Protein AF-0000000082546968 (afdb_homodimer)

Radius of gyration: 23.58 Å; Cα contacts (8 Å, |Δi|>4): 294; chains: 2; bounding box: 47×66×58 Å

Solvent-accessible surface area (backbone atoms only — not comparable to full-atom values): 15611 Å² total; per-residue (Å²): 134,81,58,67,65,55,62,50,40,54,53,48,49,38,30,41,33,43,39,27,32,73,73,65,40,48,70,62,23,46,53,54,59,70,42,29,59,84,74,76,35,76,81,48,65,66,44,50,38,42,53,36,44,35,27,29,75,70,65,39,50,68,60,30,51,50,53,52,52,48,35,58,70,69,77,42,65,76,50,55,68,39,51,46,43,57,32,41,34,26,49,74,69,67,36,50,71,63,22,51,54,53,49,52,52,38,46,74,73,69,42,71,74,48,72,67,48,48,50,53,50,50,53,45,62,74,65,64,79,58,56,69,72,56,46,55,55,53,54,70,74,99,133,79,58,66,63,56,63,49,40,53,53,48,48,38,30,42,33,42,40,27,31,73,72,67,41,47,70,61,24,48,52,54,61,71,41,29,57,84,72,77,36,75,83,46,63,65,43,50,37,42,53,35,46,35,28,30,76,71,66,40,49,69,60,29,51,50,52,51,52,48,35,60,69,69,78,41,66,73,51,55,68,40,51,46,44,56,33,42,34,26,48,76,69,68,36,51,69,64,22,51,53,53,50,52,52,40,46,74,74,69,43,70,74,49,74,67,48,47,51,53,50,50,52,45,62,74,64,63,79,60,56,68,71,55,45,54,56,52,52,70,75,99

pLDDT: mean 91.19, std 12.51, range [23.11, 98.28]

InterPro domains:
  IPR002885 Pentatricopeptide repeat [PF12854] (75-106)
  IPR002885 Pentatricopeptide repeat [PF13041] (9-57)
  IPR002885 Pentatricopeptide repeat [PS51375] (9-43)
  IPR002885 Pentatricopeptide repeat [PS51375] (44-78)
  IPR002885 Pentatricopeptide repeat [PS51375] (79-113)
  IPR002885 Pentatricopeptide repeat [TIGR00756] (11-45)
  IPR002885 Pentatricopeptide repeat [TIGR00756] (47-79)
  IPR002885 Pentatricopeptide repeat [TIGR00756] (82-114)
  IPR011990 Tetratricopeptide-like helical domain superfamily [G3DSA:1.25.40.10] (1-70)
  IPR011990 Tetratricopeptide-like helical domain superfamily [G3DSA:1.25.40.10] (71-142)
  IPR050872 Pentatricopeptide Repeat-containing Protein P Subfamily [PTHR46128] (1-132)

Nearest PDB structures (foldseek):
  4ozs-assembly1_A  TM=8.886E-01  e=1.740E-07  synthetic construct
  4pjs-assembly1_A  TM=8.575E-01  e=6.173E-07  unidentified
  5orm-assembly1_A  TM=8.731E-01  e=1.024E-06  synthetic construct
  4wn4-assembly2_B  TM=8.185E-01  e=7.952E-07  synthetic construct
  4pjq-assembly2_B  TM=7.420E-01  e=9.257E-07  unidentified

Foldseek 3Di:
DPPPVQVVVLVVLLVVLLVCLVVPNLVVSVVSQVCQVVVVHDDAQSSLQSNLLSCLVVPVLVVSVVSQVVCVVVPHNHDQSSLQRSLLSCLVNPVPVVSLVSVVVCVVVPHAHDPSSLVSLVVVLVVPPDDPVSNVVSVVRD/DPPPVQVVVLVVLLVVLLVCLVVPNLVVSVVSQVCQVVVVHDDAQSSLQSNLLSCLVVPVLVVSVVSQVVCVVVPHNHDQSSLQRSLLSCLVNPVPVVSLVSVVVCVVVPHAHDPSSLVSLVVVLVVPPDDPVSNVVSVVRD

Secondary structure (DSSP, 8-state):
---HHHHHHHHHHHHHHHHHHHTT-HHHHHHHHHHTGGGT----HHHHHHHHHHHHHTT-HHHHHHHHHHHHHTT----HHHHHHHHHHHHHTT-HHHHHHHHHHHHHTT----HHHHHHHHHHHHHT-S-HHHHHHHHHH-/---HHHHHHHHHHHHHHHHHHHTT-HHHHHHHHHHTGGGT----HHHHHHHHHHHHHTT-HHHHHHHHHHHHHTT----HHHHHHHHHHHHHTT-HHHHHHHHHHHHHTT----HHHHHHHHHHHHHT-S-HHHHHHHHHH-

Structure (mmCIF, N/CA/C/O backbone):
data_AF-0000000082546968-model_v1
#
loop_
_entity.id
_entity.type
_entity.pdbx_description
1 polymer 'Pentatricopeptide repeat-containing protein'
#
loop_
_atom_site.group_PDB
_atom_site.id
_atom_site.type_symbol
_atom_site.label_atom_id
_atom_site.label_alt_id
_atom_site.label_comp_id
_atom_site.label_asym_id
_atom_site.label_entity_id
_atom_site.label_seq_id
_atom_site.pdbx_PDB_ins_code
_atom_site.Cartn_x
_atom_site.Cartn_y
_atom_site.Cartn_z
_atom_site.occupancy
_atom_site.B_iso_or_equiv
_atom_site.auth_seq_id
_atom_site.auth_comp_id
_atom_site.auth_asym_id
_atom_site.auth_atom_id
_atom_site.pdbx_PDB_model_num
ATOM 1 N N . MET A 1 1 ? 29.762 4.935 -12.334 1 23.94 1 MET A N 1
ATOM 2 C CA . MET A 1 1 ? 28.528 5.615 -11.95 1 23.94 1 MET A CA 1
ATOM 3 C C . MET A 1 1 ? 27.322 4.701 -12.14 1 23.94 1 MET A C 1
ATOM 5 O O . MET A 1 1 ? 26.955 4.377 -13.271 1 23.94 1 MET A O 1
ATOM 9 N N . GLU A 1 2 ? 26.987 3.59 -11.703 1 31.71 2 GLU A N 1
ATOM 10 C CA . GLU A 1 2 ? 26.024 2.493 -11.691 1 31.71 2 GLU A CA 1
ATOM 11 C C . GLU A 1 2 ? 24.597 3.013 -11.55 1 31.71 2 GLU A C 1
ATOM 13 O O . GLU A 1 2 ? 24.29 3.752 -10.612 1 31.71 2 GLU A O 1
ATOM 18 N N . ASP A 1 3 ? 23.814 3.335 -12.668 1 35.38 3 ASP A N 1
ATOM 19 C CA . ASP A 1 3 ? 22.845 4.381 -12.983 1 35.38 3 ASP A CA 1
ATOM 20 C C . ASP A 1 3 ? 21.688 4.376 -11.987 1 35.38 3 ASP A C 1
ATOM 22 O O . ASP A 1 3 ? 20.906 3.424 -11.941 1 35.38 3 ASP A O 1
ATOM 26 N N . LYS A 1 4 ? 21.878 4.843 -10.79 1 44.45 4 LYS A N 1
ATOM 27 C CA . LYS A 1 4 ? 20.936 5.237 -9.747 1 44.45 4 LYS A CA 1
ATOM 28 C C . LYS A 1 4 ? 19.54 5.457 -10.322 1 44.45 4 LYS A C 1
ATOM 30 O O . LYS A 1 4 ? 18.546 5.387 -9.595 1 44.45 4 LYS A O 1
ATOM 35 N N . SER A 1 5 ? 19.647 5.766 -11.682 1 51.58 5 SER A N 1
ATOM 36 C CA . SER A 1 5 ? 18.457 6.026 -12.484 1 51.58 5 SER A CA 1
ATOM 37 C C . SER A 1 5 ? 17.673 4.743 -12.743 1 51.58 5 SER A C 1
ATOM 39 O O . SER A 1 5 ? 16.441 4.745 -12.711 1 51.58 5 SER A O 1
ATOM 41 N N . LEU A 1 6 ? 18.574 3.551 -12.976 1 48.39 6 LEU A N 1
ATOM 42 C CA . LEU A 1 6 ? 17.882 2.309 -13.301 1 48.39 6 LEU A CA 1
ATOM 43 C C . LEU A 1 6 ? 17.192 1.732 -12.069 1 48.39 6 LEU A C 1
ATOM 45 O O . LEU A 1 6 ? 16.073 1.222 -12.161 1 48.39 6 LEU A O 1
ATOM 49 N N . GLY A 1 7 ? 18.043 1.683 -10.951 1 53.83 7 GLY A N 1
ATOM 50 C CA . GLY A 1 7 ? 17.489 1.184 -9.703 1 53.83 7 GLY A CA 1
ATOM 51 C C . GLY A 1 7 ? 16.257 1.944 -9.25 1 53.83 7 GLY A C 1
ATOM 52 O O . GLY A 1 7 ? 15.265 1.34 -8.838 1 53.83 7 GLY A O 1
ATOM 53 N N . ASN A 1 8 ? 16.385 3.168 -9.496 1 66.15 8 ASN A N 1
ATOM 54 C CA . ASN A 1 8 ? 15.252 4.014 -9.136 1 66.15 8 ASN A CA 1
ATOM 55 C C . ASN A 1 8 ? 14.062 3.782 -10.063 1 66.15 8 ASN A C 1
ATOM 57 O O . ASN A 1 8 ? 12.912 3.806 -9.621 1 66.15 8 ASN A O 1
ATOM 61 N N . ASN A 1 9 ? 14.495 3.055 -11.238 1 85.23 9 ASN A N 1
ATOM 62 C CA . ASN A 1 9 ? 13.427 2.845 -12.21 1 85.23 9 ASN A CA 1
ATOM 63 C C . ASN A 1 9 ? 12.618 1.592 -11.892 1 85.23 9 ASN A C 1
ATOM 65 O O . ASN A 1 9 ? 11.387 1.612 -11.946 1 85.23 9 ASN A O 1
ATOM 69 N N . ILE A 1 10 ? 13.439 0.574 -11.333 1 89.56 10 ILE A N 1
ATOM 70 C CA . ILE A 1 10 ? 12.708 -0.656 -11.054 1 89.56 10 ILE A CA 1
ATOM 71 C C . ILE A 1 10 ? 11.805 -0.455 -9.838 1 89.56 10 ILE A C 1
ATOM 73 O O . ILE A 1 10 ? 10.7 -1 -9.781 1 89.56 10 ILE A O 1
ATOM 77 N N . VAL A 1 11 ? 12.305 0.333 -8.953 1 91.4 11 VAL A N 1
ATOM 78 C CA . VAL A 1 11 ? 11.518 0.648 -7.765 1 91.4 11 VAL A CA 1
ATOM 79 C C . VAL A 1 11 ? 10.275 1.441 -8.164 1 91.4 11 VAL A C 1
ATOM 81 O O . VAL A 1 11 ? 9.171 1.154 -7.696 1 91.4 11 VAL A O 1
ATOM 84 N N . ILE A 1 12 ? 10.444 2.303 -9.041 1 92.92 12 ILE A N 1
ATOM 85 C CA . ILE A 1 12 ? 9.338 3.128 -9.516 1 92.92 12 ILE A CA 1
ATOM 86 C C . ILE A 1 12 ? 8.313 2.253 -10.234 1 92.92 12 ILE A C 1
ATOM 88 O O . ILE A 1 12 ? 7.111 2.354 -9.975 1 92.92 12 ILE A O 1
ATOM 92 N N . TYR A 1 13 ? 8.8 1.362 -11.061 1 93.78 13 TYR A N 1
ATOM 93 C CA . TYR A 1 13 ? 7.888 0.485 -11.788 1 93.78 13 TYR A CA 1
ATOM 94 C C . TYR A 1 13 ? 7.179 -0.472 -10.838 1 93.78 13 TYR A C 1
ATOM 96 O O . TYR A 1 13 ? 5.991 -0.758 -11.007 1 93.78 13 TYR A O 1
ATOM 104 N N . SER A 1 14 ? 7.894 -0.928 -9.882 1 95.14 14 SER A N 1
ATOM 105 C CA . SER A 1 14 ? 7.27 -1.815 -8.905 1 95.14 14 SER A CA 1
ATOM 106 C C . SER A 1 14 ? 6.155 -1.104 -8.146 1 95.14 14 SER A C 1
ATOM 108 O O . SER A 1 14 ? 5.096 -1.685 -7.901 1 95.14 14 SER A O 1
ATOM 110 N N . ILE A 1 15 ? 6.417 0.095 -7.825 1 95.41 15 ILE A N 1
ATOM 111 C CA . ILE A 1 15 ? 5.418 0.891 -7.119 1 95.41 15 ILE A CA 1
ATOM 112 C C . ILE A 1 15 ? 4.194 1.09 -8.009 1 95.41 15 ILE A C 1
ATOM 114 O O . ILE A 1 15 ? 3.058 0.915 -7.562 1 95.41 15 ILE A O 1
ATOM 118 N N . LEU A 1 16 ? 4.418 1.432 -9.233 1 94.92 16 LEU A N 1
ATOM 119 C CA . LEU A 1 16 ? 3.317 1.674 -10.16 1 94.92 16 LEU A CA 1
ATOM 120 C C . LEU A 1 16 ? 2.49 0.408 -10.363 1 94.92 16 LEU A C 1
ATOM 122 O O . LEU A 1 16 ? 1.259 0.449 -10.301 1 94.92 16 LEU A O 1
ATOM 126 N N . ILE A 1 17 ? 3.148 -0.691 -10.539 1 96.53 17 ILE A N 1
ATOM 127 C CA . ILE A 1 17 ? 2.454 -1.955 -10.757 1 96.53 17 ILE A CA 1
ATOM 128 C C . ILE A 1 17 ? 1.626 -2.308 -9.523 1 96.53 17 ILE A C 1
ATOM 130 O O . ILE A 1 17 ? 0.456 -2.679 -9.639 1 96.53 17 ILE A O 1
ATOM 134 N N . ASP A 1 18 ? 2.281 -2.186 -8.412 1 96.9 18 ASP A N 1
ATOM 135 C CA . ASP A 1 18 ? 1.59 -2.481 -7.161 1 96.9 18 ASP A CA 1
ATOM 136 C C . ASP A 1 18 ? 0.342 -1.616 -7.004 1 96.9 18 ASP A C 1
ATOM 138 O O . ASP A 1 18 ? -0.741 -2.126 -6.711 1 96.9 18 ASP A O 1
ATOM 142 N N . GLY A 1 19 ? 0.546 -0.378 -7.207 1 95.41 19 GLY A N 1
ATOM 143 C CA . GLY A 1 19 ? -0.571 0.544 -7.074 1 95.41 19 GLY A CA 1
ATOM 144 C C . GLY A 1 19 ? -1.686 0.278 -8.068 1 95.41 19 GLY A C 1
ATOM 145 O O . GLY A 1 19 ? -2.863 0.285 -7.704 1 95.41 19 GLY A O 1
ATOM 146 N N . LEU A 1 20 ? -1.383 0.1 -9.3 1 95.4 20 LEU A N 1
ATOM 147 C CA . LEU A 1 20 ? -2.356 -0.162 -10.355 1 95.4 20 LEU A CA 1
ATOM 148 C C . LEU A 1 20 ? -3.113 -1.459 -10.087 1 95.4 20 LEU A C 1
ATOM 150 O O . LEU A 1 20 ? -4.33 -1.523 -10.277 1 95.4 20 LEU A O 1
ATOM 154 N N . CYS A 1 21 ? -2.405 -2.456 -9.607 1 95.49 21 CYS A N 1
ATOM 155 C CA . CYS A 1 21 ? -3.071 -3.693 -9.215 1 95.49 21 CYS A CA 1
ATOM 156 C C . CYS A 1 21 ? -4.074 -3.441 -8.095 1 95.49 21 CYS A C 1
ATOM 158 O O . CYS A 1 21 ? -5.18 -3.984 -8.113 1 95.49 21 CYS A O 1
ATOM 160 N N . ASN A 1 22 ? -3.698 -2.628 -7.189 1 93.78 22 ASN A N 1
ATOM 161 C CA . ASN A 1 22 ? -4.53 -2.386 -6.015 1 93.78 22 ASN A CA 1
ATOM 162 C C . ASN A 1 22 ? -5.799 -1.619 -6.376 1 93.78 22 ASN A C 1
ATOM 164 O O . ASN A 1 22 ? -6.848 -1.824 -5.763 1 93.78 22 ASN A O 1
ATOM 168 N N . VAL A 1 23 ? -5.667 -0.789 -7.39 1 91.55 23 VAL A N 1
ATOM 169 C CA . VA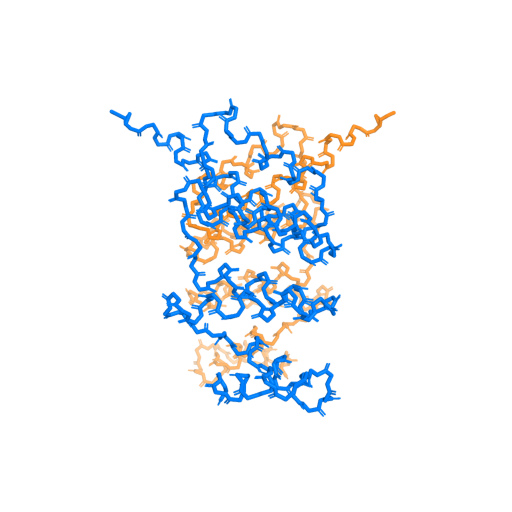L A 1 23 ? -6.845 -0.006 -7.745 1 91.55 23 VAL A CA 1
ATOM 170 C C . VAL A 1 23 ? -7.622 -0.714 -8.853 1 91.55 23 VAL A C 1
ATOM 172 O O . VAL A 1 23 ? -8.592 -0.169 -9.386 1 91.55 23 VAL A O 1
ATOM 175 N N . GLY A 1 24 ? -7.196 -1.897 -9.297 1 91.38 24 GLY A N 1
ATOM 176 C CA . GLY A 1 24 ? -7.945 -2.749 -10.207 1 91.38 24 GLY A CA 1
ATOM 177 C C . GLY A 1 24 ? -7.646 -2.469 -11.668 1 91.38 24 GLY A C 1
ATOM 178 O O . GLY A 1 24 ? -8.396 -2.887 -12.552 1 91.38 24 GLY A O 1
ATOM 179 N N . ASN A 1 25 ? -6.651 -1.587 -11.933 1 93.21 25 ASN A N 1
ATOM 180 C CA . ASN A 1 25 ? -6.229 -1.34 -13.308 1 93.21 25 ASN A CA 1
ATOM 181 C C . ASN A 1 25 ? -5.172 -2.345 -13.758 1 93.21 25 ASN A C 1
ATOM 183 O O . ASN A 1 25 ? -4.021 -1.976 -13.997 1 93.21 25 ASN A O 1
ATOM 187 N N . LEU A 1 26 ? -5.54 -3.564 -14.021 1 94.97 26 LEU A N 1
ATOM 188 C CA . LEU A 1 26 ? -4.641 -4.669 -14.332 1 94.97 26 LEU A CA 1
ATOM 189 C C . LEU A 1 26 ? -4.094 -4.542 -15.75 1 94.97 26 LEU A C 1
ATOM 191 O O . LEU A 1 26 ? -2.974 -4.975 -16.029 1 94.97 26 LEU A O 1
ATOM 195 N N . THR A 1 27 ? -4.931 -3.937 -16.572 1 94.64 27 THR A N 1
ATOM 196 C CA . THR A 1 27 ? -4.493 -3.793 -17.955 1 94.64 27 THR A CA 1
ATOM 197 C C . THR A 1 27 ? -3.189 -3.005 -18.031 1 94.64 27 THR A C 1
ATOM 199 O O . THR A 1 27 ? -2.204 -3.477 -18.604 1 94.64 27 THR A O 1
ATOM 202 N N . VAL A 1 28 ? -3.174 -1.884 -17.343 1 94.23 28 VAL A N 1
ATOM 203 C CA . VAL A 1 28 ? -1.986 -1.037 -17.379 1 94.23 28 VAL A CA 1
ATOM 204 C C . VAL A 1 28 ? -0.872 -1.675 -16.553 1 94.23 28 VAL A C 1
ATOM 206 O O . VAL A 1 28 ? 0.301 -1.617 -16.931 1 94.23 28 VAL A O 1
ATOM 209 N N . ALA A 1 29 ? -1.17 -2.309 -15.459 1 96.14 29 ALA A N 1
ATOM 210 C CA . ALA A 1 29 ? -0.179 -2.998 -14.636 1 96.14 29 ALA A CA 1
ATOM 211 C C . ALA A 1 29 ? 0.55 -4.072 -15.438 1 96.14 29 ALA A C 1
ATOM 213 O O . ALA A 1 29 ? 1.779 -4.16 -15.397 1 96.14 29 ALA A O 1
ATOM 214 N N . ARG A 1 30 ? -0.232 -4.769 -16.2 1 96.21 30 ARG A N 1
ATOM 215 C CA . ARG A 1 30 ? 0.325 -5.832 -17.031 1 96.21 30 ARG A CA 1
ATOM 216 C C . ARG A 1 30 ? 1.253 -5.263 -18.099 1 96.21 30 ARG A C 1
ATOM 218 O O . ARG A 1 30 ? 2.334 -5.804 -18.341 1 96.21 30 ARG A O 1
ATOM 225 N N . GLU A 1 31 ? 0.746 -4.278 -18.686 1 95.76 31 GLU A N 1
ATOM 226 C CA . GLU A 1 31 ? 1.547 -3.65 -19.733 1 95.76 31 GLU A CA 1
ATOM 227 C C . GLU A 1 31 ? 2.9 -3.196 -19.195 1 95.76 31 GLU A C 1
ATOM 229 O O . GLU A 1 31 ? 3.932 -3.412 -19.834 1 95.76 31 GLU A O 1
ATOM 234 N N . LEU A 1 32 ? 2.921 -2.618 -18.076 1 94.78 32 LEU A N 1
ATOM 235 C CA . LEU A 1 32 ? 4.162 -2.16 -17.461 1 94.78 32 LEU A CA 1
ATOM 236 C C . LEU A 1 32 ? 5.059 -3.341 -17.102 1 94.78 32 LEU A C 1
ATOM 238 O O . LEU A 1 32 ? 6.256 -3.329 -17.397 1 94.78 32 LEU A O 1
ATOM 242 N N . PHE A 1 33 ? 4.476 -4.353 -16.597 1 96.5 33 PHE A N 1
ATOM 243 C CA . PHE A 1 33 ? 5.226 -5.528 -16.171 1 96.5 33 PHE A CA 1
ATOM 244 C C . PHE A 1 33 ? 5.903 -6.199 -17.361 1 96.5 33 PHE A C 1
ATOM 246 O O . PHE A 1 33 ? 7.104 -6.473 -17.325 1 96.5 33 PHE A O 1
ATOM 253 N N . TYR A 1 34 ? 5.143 -6.377 -18.332 1 95.06 34 TYR A N 1
ATOM 254 C CA . TYR A 1 34 ? 5.661 -7.115 -19.478 1 95.06 34 TYR A CA 1
ATOM 255 C C . TYR A 1 34 ? 6.618 -6.254 -20.294 1 95.06 34 TYR A C 1
ATOM 257 O O . TYR A 1 34 ? 7.391 -6.771 -21.104 1 95.06 34 TYR A O 1
ATOM 265 N N . SER A 1 35 ? 6.617 -4.986 -20.137 1 93.79 35 SER A N 1
ATOM 266 C CA . SER A 1 35 ? 7.489 -4.092 -20.893 1 93.79 35 SER A CA 1
ATOM 267 C C . SER A 1 35 ? 8.842 -3.93 -20.209 1 93.79 35 SER A C 1
ATOM 269 O O . SER A 1 35 ? 9.773 -3.367 -20.789 1 93.79 35 SER A O 1
ATOM 271 N N . LEU A 1 36 ? 9.01 -4.442 -18.988 1 93.55 36 LEU A N 1
ATOM 272 C CA . LEU A 1 36 ? 10.2 -4.186 -18.185 1 93.55 36 LEU A CA 1
ATOM 273 C C . LEU A 1 36 ? 11.459 -4.636 -18.92 1 93.55 36 LEU A C 1
ATOM 275 O O . LEU A 1 36 ? 12.42 -3.874 -19.037 1 93.55 36 LEU A O 1
ATOM 279 N N . PRO A 1 37 ? 11.428 -5.814 -19.513 1 89.35 37 PRO A N 1
ATOM 280 C CA . PRO A 1 37 ? 12.646 -6.236 -20.208 1 89.35 37 PRO A CA 1
ATOM 281 C C . PRO A 1 37 ? 13.005 -5.323 -21.378 1 89.35 37 PRO A C 1
ATOM 283 O O . PRO A 1 37 ? 14.182 -5.02 -21.592 1 89.35 37 PRO A O 1
ATOM 286 N N . ALA A 1 38 ? 12.026 -4.838 -22.126 1 91.49 38 ALA A N 1
ATOM 287 C CA . ALA A 1 38 ? 12.248 -3.955 -23.268 1 91.49 38 ALA A CA 1
ATOM 288 C C . ALA A 1 38 ? 12.855 -2.627 -22.825 1 91.49 38 ALA A C 1
ATOM 290 O O . ALA A 1 38 ? 13.483 -1.927 -23.623 1 91.49 38 ALA A O 1
ATOM 291 N N . LYS A 1 39 ? 12.73 -2.286 -21.594 1 90.93 39 LYS A N 1
ATOM 292 C CA . LYS A 1 39 ? 13.268 -1.045 -21.044 1 90.93 39 LYS A CA 1
ATOM 293 C C . LYS A 1 39 ? 14.629 -1.277 -20.393 1 90.93 39 LYS A C 1
ATOM 295 O O . LYS A 1 39 ? 15.181 -0.376 -19.758 1 90.93 39 LYS A O 1
ATOM 300 N N . GLY A 1 40 ? 15.117 -2.539 -20.558 1 90.49 40 GLY A N 1
ATOM 301 C CA . GLY A 1 40 ? 16.408 -2.895 -19.992 1 90.49 40 GLY A CA 1
ATOM 302 C C . GLY A 1 40 ? 16.342 -3.221 -18.512 1 90.49 40 GLY A C 1
ATOM 303 O O . GLY A 1 40 ? 17.363 -3.211 -17.822 1 90.49 40 GLY A O 1
ATOM 304 N N . LEU A 1 41 ? 15.119 -3.413 -18.055 1 91.05 41 LEU A N 1
ATOM 305 C CA . LEU A 1 41 ? 14.891 -3.758 -16.656 1 91.05 41 LEU A CA 1
ATOM 306 C C . LEU A 1 41 ? 14.429 -5.205 -16.521 1 91.05 41 LEU A C 1
ATOM 308 O O . LEU A 1 41 ? 13.69 -5.707 -17.371 1 91.05 41 LEU A O 1
ATOM 312 N N . GLN A 1 42 ? 14.958 -5.841 -15.476 1 90.64 42 GLN A N 1
ATOM 313 C CA . GLN A 1 42 ? 14.476 -7.188 -15.189 1 90.64 42 GLN A CA 1
ATOM 314 C C . GLN A 1 42 ? 13.6 -7.205 -13.94 1 90.64 42 GLN A C 1
ATOM 316 O O . GLN A 1 42 ? 13.975 -6.651 -12.905 1 90.64 42 GLN A O 1
ATOM 321 N N . PRO A 1 43 ? 12.459 -7.884 -14.072 1 92.32 43 PRO A N 1
ATOM 322 C CA . PRO A 1 43 ? 11.662 -8.039 -12.853 1 92.32 43 PRO A CA 1
ATOM 323 C C . PRO A 1 43 ? 12.415 -8.769 -11.744 1 92.32 43 PRO A C 1
ATOM 325 O O . PRO A 1 43 ? 13.198 -9.682 -12.021 1 92.32 43 PRO A O 1
ATOM 328 N N . ASN A 1 44 ? 12.258 -8.31 -10.573 1 92.49 44 ASN A N 1
ATOM 329 C CA . ASN A 1 44 ? 12.82 -8.986 -9.409 1 92.49 44 ASN A CA 1
ATOM 330 C C . ASN A 1 44 ? 11.739 -9.691 -8.594 1 92.49 44 ASN A C 1
ATOM 332 O O . ASN A 1 44 ? 10.58 -9.748 -9.01 1 92.49 44 ASN A O 1
ATOM 336 N N . VAL A 1 45 ? 12.112 -10.29 -7.466 1 94.8 45 VAL A N 1
ATOM 337 C CA . VAL A 1 45 ? 11.199 -11.107 -6.672 1 94.8 45 VAL A CA 1
ATOM 338 C C . VAL A 1 45 ? 9.996 -10.27 -6.244 1 94.8 45 VAL A C 1
ATOM 340 O O . VAL A 1 45 ? 8.858 -10.744 -6.278 1 94.8 45 VAL A O 1
ATOM 343 N N . ARG A 1 46 ? 10.188 -9.033 -5.911 1 94.19 46 ARG A N 1
ATOM 344 C CA . ARG A 1 46 ? 9.124 -8.14 -5.464 1 94.19 46 ARG A CA 1
ATOM 345 C C . ARG A 1 46 ? 8.133 -7.863 -6.589 1 94.19 46 ARG A C 1
ATOM 347 O O . ARG A 1 46 ? 6.919 -7.948 -6.389 1 94.19 46 ARG A O 1
ATOM 354 N N . THR A 1 47 ? 8.669 -7.542 -7.779 1 94.97 47 THR A N 1
ATOM 355 C CA . THR A 1 47 ? 7.809 -7.194 -8.905 1 94.97 47 THR A CA 1
ATOM 356 C C . THR A 1 47 ? 6.983 -8.399 -9.347 1 94.97 47 THR A C 1
ATOM 358 O O . THR A 1 47 ? 5.794 -8.267 -9.646 1 94.97 47 THR A O 1
ATOM 361 N N . TYR A 1 48 ? 7.64 -9.569 -9.355 1 96.16 48 TYR A N 1
ATOM 362 C CA . TYR A 1 48 ? 6.912 -10.792 -9.675 1 96.16 48 TYR A CA 1
ATOM 363 C C . TYR A 1 48 ? 5.792 -11.039 -8.672 1 96.16 48 TYR A C 1
ATOM 365 O O . TYR A 1 48 ? 4.659 -11.338 -9.058 1 96.16 48 TYR A O 1
ATOM 373 N N . THR A 1 49 ? 6.106 -10.884 -7.432 1 97.24 49 THR A N 1
ATOM 374 C CA . THR A 1 49 ? 5.143 -11.181 -6.377 1 97.24 49 THR A CA 1
ATOM 375 C C . THR A 1 49 ? 3.96 -10.22 -6.438 1 97.24 49 THR A C 1
ATOM 377 O O . THR A 1 49 ? 2.812 -10.628 -6.252 1 97.24 49 THR A O 1
ATOM 380 N N . ILE A 1 50 ? 4.23 -8.967 -6.702 1 97.39 50 ILE A N 1
ATOM 381 C CA . ILE A 1 50 ? 3.171 -7.97 -6.813 1 97.39 50 ILE A CA 1
ATOM 382 C C . ILE A 1 50 ? 2.236 -8.335 -7.965 1 97.39 50 ILE A C 1
ATOM 384 O O . ILE A 1 50 ? 1.013 -8.278 -7.822 1 97.39 50 ILE A O 1
ATOM 388 N N . MET A 1 51 ? 2.784 -8.618 -9.119 1 97.35 51 MET A N 1
ATOM 389 C CA . MET A 1 51 ? 1.983 -8.973 -10.287 1 97.35 51 MET A CA 1
ATOM 390 C C . MET A 1 51 ? 1.141 -10.215 -10.012 1 97.35 51 MET A C 1
ATOM 392 O O . MET A 1 51 ? -0.043 -10.254 -10.35 1 97.35 51 MET A O 1
ATOM 396 N N . LEU A 1 52 ? 1.753 -11.213 -9.301 1 97.64 52 LEU A N 1
ATOM 397 C CA . LEU A 1 52 ? 1.047 -12.432 -8.92 1 97.64 52 LEU A CA 1
ATOM 398 C C . LEU A 1 52 ? -0.15 -12.111 -8.031 1 97.64 52 LEU A C 1
ATOM 400 O O . LEU A 1 52 ? -1.254 -12.607 -8.268 1 97.64 52 LEU A O 1
ATOM 404 N N . LYS A 1 53 ? 0.096 -11.327 -7.103 1 97.65 53 LYS A N 1
ATOM 405 C CA . LYS A 1 53 ? -0.955 -10.933 -6.17 1 97.65 53 LYS A CA 1
ATOM 406 C C . LYS A 1 53 ? -2.112 -10.255 -6.898 1 97.65 53 LYS A C 1
ATOM 408 O O . LYS A 1 53 ? -3.278 -10.564 -6.644 1 97.65 53 LYS A O 1
ATOM 413 N N . GLY A 1 54 ? -1.722 -9.374 -7.792 1 97.53 54 GLY A N 1
ATOM 414 C CA . GLY A 1 54 ? -2.743 -8.678 -8.559 1 97.53 54 GLY A CA 1
ATOM 415 C C . GLY A 1 54 ? -3.578 -9.605 -9.421 1 97.53 54 GLY A C 1
ATOM 416 O O . GLY A 1 54 ? -4.805 -9.49 -9.457 1 97.53 54 GLY A O 1
ATOM 417 N N . LEU A 1 55 ? -2.964 -10.485 -10.083 1 97.79 55 LEU A N 1
ATOM 418 C CA . LEU A 1 55 ? -3.653 -11.432 -10.954 1 97.79 55 LEU A CA 1
ATOM 419 C C . LEU A 1 55 ? -4.565 -12.349 -10.146 1 97.79 55 LEU A C 1
ATOM 421 O O . LEU A 1 55 ? -5.706 -12.6 -10.54 1 97.79 55 LEU A O 1
ATOM 425 N N . CYS A 1 56 ? -4.072 -12.79 -9.007 1 97.56 56 CYS A N 1
ATOM 426 C CA . CYS A 1 56 ? -4.864 -13.667 -8.153 1 97.56 56 CYS A CA 1
ATOM 427 C C . CYS A 1 56 ? -6.089 -12.939 -7.611 1 97.56 56 CYS A C 1
ATOM 429 O O . CYS A 1 56 ? -7.179 -13.511 -7.549 1 97.56 56 CYS A O 1
ATOM 431 N N . LYS A 1 57 ? -5.9 -11.773 -7.22 1 96.42 57 LYS A N 1
ATOM 432 C CA . LYS A 1 57 ? -6.998 -10.971 -6.686 1 96.42 57 LYS A CA 1
ATOM 433 C C . LYS A 1 57 ? -8.132 -10.849 -7.699 1 96.42 57 LYS A C 1
ATOM 435 O O . LYS A 1 57 ? -9.307 -10.843 -7.326 1 96.42 57 LYS A O 1
ATOM 440 N N . GLU A 1 58 ? -7.734 -10.822 -8.96 1 95.62 58 GLU A N 1
ATOM 441 C CA . GLU A 1 58 ? -8.723 -10.635 -10.018 1 95.62 58 GLU A CA 1
ATOM 442 C C . GLU A 1 58 ? -9.178 -11.974 -10.591 1 95.62 58 GLU A C 1
ATOM 444 O O . GLU A 1 58 ? -9.909 -12.014 -11.583 1 95.62 58 GLU A O 1
ATOM 449 N N . GLY A 1 59 ? -8.674 -13.04 -10.068 1 96.06 59 GLY A N 1
ATOM 450 C CA . GLY A 1 59 ? -9.102 -14.37 -10.471 1 96.06 59 GLY A CA 1
ATOM 451 C C . GLY A 1 59 ? -8.465 -14.834 -11.767 1 96.06 59 GLY A C 1
ATOM 452 O O . GLY A 1 59 ? -8.971 -15.748 -12.422 1 96.06 59 GLY A O 1
ATOM 453 N N . LEU A 1 60 ? -7.466 -14.151 -12.2 1 97 60 LEU A N 1
ATOM 454 C CA . LEU A 1 60 ? -6.749 -14.544 -13.409 1 97 60 LEU A CA 1
ATOM 455 C C . LEU A 1 60 ? -5.657 -15.558 -13.087 1 97 60 LEU A C 1
ATOM 457 O O . LEU A 1 60 ? -4.471 -15.285 -13.288 1 97 60 LEU A O 1
ATOM 461 N N . LEU A 1 61 ? -5.998 -16.734 -12.763 1 97.98 61 LEU A N 1
ATOM 462 C CA . LEU A 1 61 ? -5.141 -17.734 -12.136 1 97.98 61 LEU A CA 1
ATOM 463 C C . LEU A 1 61 ? -4.23 -18.392 -13.166 1 97.98 61 LEU A C 1
ATOM 465 O O . LEU A 1 61 ? -3.098 -18.767 -12.852 1 97.98 61 LEU A O 1
ATOM 469 N N . GLU A 1 62 ? -4.71 -18.576 -14.361 1 97.47 62 GLU A N 1
ATOM 470 C CA . GLU A 1 62 ? -3.859 -19.154 -15.397 1 97.47 62 GLU A CA 1
ATOM 471 C C . GLU A 1 62 ? -2.654 -18.262 -15.682 1 97.47 62 GLU A C 1
ATOM 473 O O . GLU A 1 62 ? -1.52 -18.742 -15.743 1 97.47 62 GLU A O 1
ATOM 478 N N . GLU A 1 63 ? -2.963 -17.036 -15.817 1 97.38 63 GLU A N 1
ATOM 479 C CA . GLU A 1 63 ? -1.868 -16.097 -16.038 1 97.38 63 GLU A CA 1
ATOM 480 C C . GLU A 1 63 ? -0.959 -16.011 -14.816 1 97.38 63 GLU A C 1
ATOM 482 O O . GLU A 1 63 ? 0.261 -15.897 -14.95 1 97.38 63 GLU A O 1
ATOM 487 N N . ALA A 1 64 ? -1.483 -16.054 -13.62 1 97.73 64 ALA A N 1
ATOM 488 C CA . ALA A 1 64 ? -0.691 -16.054 -12.392 1 97.73 64 ALA A CA 1
ATOM 489 C C . ALA A 1 64 ? 0.276 -17.234 -12.363 1 97.73 64 ALA A C 1
ATOM 491 O O . ALA A 1 64 ? 1.459 -17.067 -12.057 1 97.73 64 ALA A O 1
ATOM 492 N N . SER A 1 65 ? -0.232 -18.373 -12.756 1 97.24 65 SER A N 1
ATOM 493 C CA . SER A 1 65 ? 0.606 -19.567 -12.78 1 97.24 65 SER A CA 1
ATOM 494 C C . SER A 1 65 ? 1.724 -19.437 -13.81 1 97.24 65 SER A C 1
ATOM 496 O O . SER A 1 65 ? 2.854 -19.864 -13.564 1 97.24 65 SER A O 1
ATOM 498 N N . GLU A 1 66 ? 1.374 -18.861 -14.94 1 96.7 66 GLU A N 1
ATOM 499 C CA . GLU A 1 66 ? 2.376 -18.651 -15.981 1 96.7 66 GLU A CA 1
ATOM 500 C C . GLU A 1 66 ? 3.497 -17.739 -15.492 1 96.7 66 GLU A C 1
ATOM 502 O O . GLU A 1 66 ? 4.676 -18.014 -15.727 1 96.7 66 GLU A O 1
ATOM 507 N N . ILE A 1 67 ? 3.167 -16.717 -14.797 1 96.68 67 ILE A N 1
ATOM 508 C CA . ILE A 1 67 ? 4.139 -15.765 -14.27 1 96.68 67 ILE A CA 1
ATOM 509 C C . ILE A 1 67 ? 5.004 -16.443 -13.211 1 96.68 67 ILE A C 1
ATOM 511 O O . ILE A 1 67 ? 6.22 -16.245 -13.173 1 96.68 67 ILE A O 1
ATOM 515 N N . PHE A 1 68 ? 4.411 -17.224 -12.404 1 97.1 68 PHE A N 1
ATOM 516 C CA . PHE A 1 68 ? 5.145 -17.944 -11.37 1 97.1 68 PHE A CA 1
ATOM 517 C C . PHE A 1 68 ? 6.184 -18.871 -11.991 1 97.1 68 PHE A C 1
ATOM 519 O O . PHE A 1 68 ? 7.334 -18.907 -11.549 1 97.1 68 PHE A O 1
ATOM 526 N N . GLU A 1 69 ? 5.73 -19.534 -12.971 1 93.98 69 GLU A N 1
ATOM 527 C CA . GLU A 1 69 ? 6.629 -20.468 -13.642 1 93.98 69 GLU A CA 1
ATOM 528 C C . GLU A 1 69 ? 7.761 -19.732 -14.352 1 93.98 69 GLU A C 1
ATOM 530 O O . GLU A 1 69 ? 8.904 -20.194 -14.355 1 93.98 69 GLU A O 1
ATOM 535 N N . LYS A 1 70 ? 7.4 -18.643 -14.948 1 92.42 70 LYS A N 1
ATOM 536 C CA . LYS A 1 70 ? 8.423 -17.815 -15.58 1 92.42 70 LYS A CA 1
ATOM 537 C C . LYS A 1 70 ? 9.451 -17.337 -14.56 1 92.42 70 LYS A C 1
ATOM 539 O O . LYS A 1 70 ? 10.653 -17.333 -14.837 1 92.42 70 LYS A O 1
ATOM 544 N N . MET A 1 71 ? 9.076 -16.899 -13.403 1 93.87 71 MET A N 1
ATOM 545 C CA . MET A 1 71 ? 9.958 -16.459 -12.325 1 93.87 71 MET A CA 1
ATOM 546 C C . MET A 1 71 ? 10.942 -17.559 -11.943 1 93.87 71 MET A C 1
ATOM 548 O O . MET A 1 71 ? 12.148 -17.319 -11.861 1 93.87 71 MET A O 1
ATOM 552 N N . ASP A 1 72 ? 10.412 -18.684 -11.75 1 85.81 72 ASP A N 1
ATOM 553 C CA . ASP A 1 72 ? 11.207 -19.828 -11.316 1 85.81 72 ASP A CA 1
ATOM 554 C C . ASP A 1 72 ? 12.251 -20.201 -12.366 1 85.81 72 ASP A C 1
ATOM 556 O O . ASP A 1 72 ? 13.33 -20.694 -12.03 1 85.81 72 ASP A O 1
ATOM 560 N N . GLY A 1 73 ? 11.995 -19.85 -13.651 1 84.84 73 GLY A N 1
ATOM 561 C CA . GLY A 1 73 ? 12.881 -20.211 -14.746 1 84.84 73 GLY A CA 1
ATOM 562 C C . GLY A 1 73 ? 13.831 -19.095 -15.138 1 84.84 73 GLY A C 1
ATOM 563 O O . GLY A 1 73 ? 14.76 -19.309 -15.92 1 84.84 73 GLY A O 1
ATOM 564 N N . SER A 1 74 ? 13.68 -17.848 -14.625 1 86.65 74 SER A N 1
ATOM 565 C CA . SER A 1 74 ? 14.432 -16.673 -15.055 1 86.65 74 SER A CA 1
ATOM 566 C C . SER A 1 74 ? 15.631 -16.421 -14.148 1 86.65 74 SER A C 1
ATOM 568 O O . SER A 1 74 ? 16.389 -15.472 -14.361 1 86.65 74 SER A O 1
ATOM 570 N N . GLY A 1 75 ? 15.842 -17.299 -13.216 1 85.41 75 GLY A N 1
ATOM 571 C CA . GLY A 1 75 ? 16.907 -17.073 -12.252 1 85.41 75 GLY A CA 1
ATOM 572 C C . GLY A 1 75 ? 16.449 -16.304 -11.027 1 85.41 75 GLY A C 1
ATOM 573 O O . GLY A 1 75 ? 17.25 -16.011 -10.136 1 85.41 75 GLY A O 1
ATOM 574 N N . CYS A 1 76 ? 15.265 -15.861 -11.052 1 90.13 76 CYS A N 1
ATOM 575 C CA . CYS A 1 76 ? 14.65 -15.271 -9.869 1 90.13 76 CYS A CA 1
ATOM 576 C C . CYS A 1 76 ? 13.879 -16.318 -9.074 1 90.13 76 CYS A C 1
ATOM 578 O O . CYS A 1 76 ? 12.833 -16.794 -9.518 1 90.13 76 CYS A O 1
ATOM 580 N N . SER A 1 77 ? 14.389 -16.678 -7.954 1 93.2 77 SER A N 1
ATOM 581 C CA . SER A 1 77 ? 13.755 -17.728 -7.163 1 93.2 77 SER A CA 1
ATOM 582 C C . SER A 1 77 ? 12.658 -17.16 -6.269 1 93.2 77 SER A C 1
ATOM 584 O O . SER A 1 77 ? 12.873 -16.17 -5.567 1 93.2 77 SER A O 1
ATOM 586 N N . PRO A 1 78 ? 11.519 -17.857 -6.357 1 95.75 78 PRO A N 1
ATOM 587 C CA . PRO A 1 78 ? 10.466 -17.44 -5.428 1 95.75 78 PRO A CA 1
ATOM 588 C C . PRO A 1 78 ? 10.877 -17.588 -3.965 1 95.75 78 PRO A C 1
ATOM 590 O O . PRO A 1 78 ? 11.67 -18.471 -3.629 1 95.75 78 PRO A O 1
ATOM 593 N N . ASN A 1 79 ? 10.455 -16.666 -3.148 1 95.86 79 ASN A N 1
ATOM 594 C CA . ASN A 1 79 ? 10.626 -16.769 -1.703 1 95.86 79 ASN A CA 1
ATOM 595 C C . ASN A 1 79 ? 9.327 -17.174 -1.012 1 95.86 79 ASN A C 1
ATOM 597 O O . ASN A 1 79 ? 8.363 -17.562 -1.673 1 95.86 79 ASN A O 1
ATOM 601 N N . ASP A 1 80 ? 9.289 -17.202 0.313 1 96.32 80 ASP A N 1
ATOM 602 C CA . ASP A 1 80 ? 8.131 -17.659 1.076 1 96.32 80 ASP A CA 1
ATOM 603 C C . ASP A 1 80 ? 6.905 -16.796 0.784 1 96.32 80 ASP A C 1
ATOM 605 O O . ASP A 1 80 ? 5.792 -17.311 0.661 1 96.32 80 ASP A O 1
ATOM 609 N N . ARG A 1 81 ? 7.109 -15.501 0.614 1 97.2 81 ARG A N 1
ATOM 610 C CA . ARG A 1 81 ? 6.002 -14.595 0.326 1 97.2 81 ARG A CA 1
ATOM 611 C C . ARG A 1 81 ? 5.373 -14.912 -1.026 1 97.2 81 ARG A C 1
ATOM 613 O O . ARG A 1 81 ? 4.148 -14.897 -1.166 1 97.2 81 ARG A O 1
ATOM 620 N N . THR A 1 82 ? 6.218 -15.202 -1.998 1 97.69 82 THR A N 1
ATOM 621 C CA . THR A 1 82 ? 5.75 -15.507 -3.345 1 97.69 82 THR A CA 1
ATOM 622 C C . THR A 1 82 ? 4.917 -16.785 -3.352 1 97.69 82 THR A C 1
ATOM 624 O O . THR A 1 82 ? 3.82 -16.815 -3.914 1 97.69 82 THR A O 1
ATOM 627 N N . TYR A 1 83 ? 5.423 -17.818 -2.677 1 97.66 83 TYR A N 1
ATOM 628 C CA . TYR A 1 83 ? 4.688 -19.075 -2.591 1 97.66 83 TYR A CA 1
ATOM 629 C C . TYR A 1 83 ? 3.34 -18.874 -1.91 1 97.66 83 TYR A C 1
ATOM 631 O O . TYR A 1 83 ? 2.309 -19.324 -2.415 1 97.66 83 TYR A O 1
ATOM 639 N N . ASN A 1 84 ? 3.323 -18.188 -0.785 1 98.26 84 ASN A N 1
ATOM 640 C CA . ASN A 1 84 ? 2.08 -17.976 -0.051 1 98.26 84 ASN A CA 1
ATOM 641 C C . ASN A 1 84 ? 1.061 -17.203 -0.884 1 98.26 84 ASN A C 1
ATOM 643 O O . ASN A 1 84 ? -0.138 -17.478 -0.818 1 98.26 84 ASN A O 1
ATOM 647 N N . THR A 1 85 ? 1.593 -16.313 -1.653 1 98.16 85 THR A N 1
ATOM 648 C CA . THR A 1 85 ? 0.715 -15.485 -2.471 1 98.16 85 THR A CA 1
ATOM 649 C C . THR A 1 85 ? -0.012 -16.332 -3.512 1 98.16 85 THR A C 1
ATOM 651 O O . THR A 1 85 ? -1.238 -16.269 -3.624 1 98.16 85 THR A O 1
ATOM 654 N N . ILE A 1 86 ? 0.676 -17.153 -4.268 1 98.21 86 ILE A N 1
ATOM 655 C CA . ILE A 1 86 ? 0.04 -17.908 -5.342 1 98.21 86 ILE A CA 1
ATOM 656 C C . ILE A 1 86 ? -0.824 -19.019 -4.75 1 98.21 86 ILE A C 1
ATOM 658 O O . ILE A 1 86 ? -1.913 -19.303 -5.256 1 98.21 86 ILE A O 1
ATOM 662 N N . ILE A 1 87 ? -0.42 -19.594 -3.619 1 98.28 87 ILE A N 1
ATOM 663 C CA . ILE A 1 87 ? -1.191 -20.656 -2.982 1 98.28 87 ILE A CA 1
ATOM 664 C C . ILE A 1 87 ? -2.504 -20.089 -2.444 1 98.28 87 ILE A C 1
ATOM 666 O O . ILE A 1 87 ? -3.572 -20.664 -2.666 1 98.28 87 ILE A O 1
ATOM 670 N N . GLN A 1 88 ? -2.4 -19.027 -1.808 1 98.22 88 GLN A N 1
ATOM 671 C CA . GLN A 1 88 ? -3.597 -18.359 -1.307 1 98.22 88 GLN A CA 1
ATOM 672 C C . GLN A 1 88 ? -4.559 -18.027 -2.444 1 98.22 88 GLN A C 1
ATOM 674 O O . GLN A 1 88 ? -5.765 -18.256 -2.331 1 98.22 88 GLN A O 1
ATOM 679 N N . GLY A 1 89 ? -3.999 -17.458 -3.496 1 97.89 89 GLY A N 1
ATOM 680 C CA . GLY A 1 89 ? -4.833 -17.127 -4.64 1 97.89 89 GLY A CA 1
ATOM 681 C C . GLY A 1 89 ? -5.552 -18.329 -5.222 1 97.89 89 GLY A C 1
ATOM 682 O O . GLY A 1 89 ? -6.747 -18.261 -5.517 1 97.89 89 GLY A O 1
ATOM 683 N N . LEU A 1 90 ? -4.913 -19.359 -5.321 1 97.95 90 LEU A N 1
ATOM 684 C CA . LEU A 1 90 ? -5.479 -20.578 -5.888 1 97.95 90 LEU A CA 1
ATOM 685 C C . LEU A 1 90 ? -6.55 -21.158 -4.97 1 97.95 90 LEU A C 1
ATOM 687 O O . LEU A 1 90 ? -7.623 -21.551 -5.433 1 97.95 90 LEU A O 1
ATOM 691 N N . LEU A 1 91 ? -6.301 -21.167 -3.655 1 96.95 91 LEU A N 1
ATOM 692 C CA . LEU A 1 91 ? -7.267 -21.698 -2.7 1 96.95 91 LEU A CA 1
ATOM 693 C C . LEU A 1 91 ? -8.517 -20.827 -2.649 1 96.95 91 LEU A C 1
ATOM 695 O O . LEU A 1 91 ? -9.632 -21.34 -2.527 1 96.95 91 LEU A O 1
ATOM 699 N N . GLN A 1 92 ? -8.355 -19.61 -2.776 1 96.87 92 GLN A N 1
ATOM 700 C CA . GLN A 1 92 ? -9.478 -18.68 -2.743 1 96.87 92 GLN A CA 1
ATOM 701 C C . GLN A 1 92 ? -10.41 -18.9 -3.931 1 96.87 92 GLN A C 1
ATOM 703 O O . GLN A 1 92 ? -11.612 -18.644 -3.84 1 96.87 92 GLN A O 1
ATOM 708 N N . HIS A 1 93 ? -9.829 -19.306 -4.995 1 96.96 93 HIS A N 1
ATOM 709 C CA . HIS A 1 93 ? -10.625 -19.512 -6.2 1 96.96 93 HIS A CA 1
ATOM 710 C C . HIS A 1 93 ? -10.833 -20.997 -6.476 1 96.96 93 HIS A C 1
ATOM 712 O O . HIS A 1 93 ? -11.041 -21.397 -7.624 1 96.96 93 HIS A O 1
ATOM 718 N N . ASN A 1 94 ? -10.599 -21.805 -5.46 1 94.27 94 ASN A N 1
ATOM 719 C CA . ASN A 1 94 ? -10.956 -23.219 -5.421 1 94.27 94 ASN A CA 1
ATOM 720 C C . ASN A 1 94 ? -10.141 -24.031 -6.422 1 94.27 94 ASN A C 1
ATOM 722 O O . ASN A 1 94 ? -10.642 -25 -6.996 1 94.27 94 ASN A O 1
ATOM 726 N N . LYS A 1 95 ? -8.958 -23.547 -6.725 1 96.31 95 LYS A N 1
ATOM 727 C CA . LYS A 1 95 ? -8.001 -24.359 -7.471 1 96.31 95 LYS A CA 1
ATOM 728 C C . LYS A 1 95 ? -7.124 -25.179 -6.53 1 96.31 95 LYS A C 1
ATOM 730 O O . LYS A 1 95 ? -5.899 -25.033 -6.529 1 96.31 95 LYS A O 1
ATOM 735 N N . THR A 1 96 ? -7.764 -26.118 -5.9 1 95.94 96 THR A N 1
ATOM 736 C CA . THR A 1 96 ? -7.205 -26.817 -4.748 1 95.94 96 THR A CA 1
ATOM 737 C C . THR A 1 96 ? -6.025 -27.69 -5.166 1 95.94 96 THR A C 1
ATOM 739 O O . THR A 1 96 ? -4.966 -27.656 -4.535 1 95.94 96 THR A O 1
ATOM 742 N N . LEU A 1 97 ? -6.171 -28.457 -6.206 1 94.11 97 LEU A N 1
ATOM 743 C CA . LEU A 1 97 ? -5.133 -29.399 -6.611 1 94.11 97 LEU A CA 1
ATOM 744 C C . LEU A 1 97 ? -3.854 -28.664 -7.001 1 94.11 97 LEU A C 1
ATOM 746 O O . LEU A 1 97 ? -2.757 -29.068 -6.609 1 94.11 97 LEU A O 1
ATOM 750 N N . LYS A 1 98 ? -3.99 -27.63 -7.735 1 96.33 98 LYS A N 1
ATOM 751 C CA . LYS A 1 98 ? -2.834 -26.822 -8.111 1 96.33 98 LYS A CA 1
ATOM 752 C C . LYS A 1 98 ? -2.193 -26.175 -6.886 1 96.33 98 LYS A C 1
ATOM 754 O O . LYS A 1 98 ? -0.966 -26.108 -6.784 1 96.33 98 LYS A O 1
ATOM 759 N N . ALA A 1 99 ? -2.977 -25.721 -5.977 1 97.23 99 ALA A N 1
ATOM 760 C CA . ALA A 1 99 ? -2.478 -25.13 -4.738 1 97.23 99 ALA A CA 1
ATOM 761 C C . ALA A 1 99 ? -1.645 -26.135 -3.948 1 97.23 99 ALA A C 1
ATOM 763 O O . ALA A 1 99 ? -0.578 -25.795 -3.429 1 97.23 99 ALA A O 1
ATOM 764 N N . ILE A 1 100 ? -2.122 -27.321 -3.887 1 96.01 100 ILE A N 1
ATOM 765 C CA . ILE A 1 100 ? -1.443 -28.37 -3.135 1 96.01 100 ILE A CA 1
ATOM 766 C C . ILE A 1 100 ? -0.09 -28.671 -3.775 1 96.01 100 ILE A C 1
ATOM 768 O O . ILE A 1 100 ? 0.9 -28.896 -3.074 1 96.01 100 ILE A O 1
ATOM 772 N N . LYS A 1 101 ? -0.11 -28.683 -5.067 1 95.52 101 LYS A N 1
ATOM 773 C CA . LYS A 1 101 ? 1.145 -28.903 -5.779 1 95.52 101 LYS A CA 1
ATOM 774 C C . LYS A 1 101 ? 2.184 -27.851 -5.4 1 95.52 101 LYS A C 1
ATOM 776 O O . LYS A 1 101 ? 3.334 -28.185 -5.107 1 95.52 101 LYS A O 1
ATOM 781 N N . TYR A 1 102 ? 1.853 -26.574 -5.388 1 96.69 102 TYR A N 1
ATOM 782 C CA . TYR A 1 102 ? 2.77 -25.501 -5.022 1 96.69 102 TYR A CA 1
ATOM 783 C C . TYR A 1 102 ? 3.153 -25.589 -3.55 1 96.69 102 TYR A C 1
ATOM 785 O O . TYR A 1 102 ? 4.283 -25.264 -3.176 1 96.69 102 TYR A O 1
ATOM 793 N N . LEU A 1 103 ? 2.227 -26.034 -2.72 1 97.37 103 LEU A N 1
ATOM 794 C CA . LEU A 1 103 ? 2.502 -26.22 -1.3 1 97.37 103 LEU A CA 1
ATOM 795 C C . LEU A 1 103 ? 3.586 -27.273 -1.09 1 97.37 103 LEU A C 1
ATOM 797 O O . LEU A 1 103 ? 4.483 -27.09 -0.264 1 97.37 103 LEU A O 1
ATOM 801 N N . GLU A 1 104 ? 3.495 -28.308 -1.829 1 95.13 104 GLU A N 1
ATOM 802 C CA . GLU A 1 104 ? 4.498 -29.366 -1.754 1 95.13 104 GLU A CA 1
ATOM 803 C C . GLU A 1 104 ? 5.879 -28.846 -2.14 1 95.13 104 GLU A C 1
ATOM 805 O O . GLU A 1 104 ? 6.863 -29.104 -1.442 1 95.13 104 GLU A O 1
ATOM 810 N N . ILE A 1 105 ? 5.924 -28.159 -3.211 1 95.04 105 ILE A N 1
ATOM 811 C CA . ILE A 1 105 ? 7.188 -27.598 -3.676 1 95.04 105 ILE A CA 1
ATOM 812 C C . ILE A 1 105 ? 7.741 -26.635 -2.627 1 95.04 105 ILE A C 1
ATOM 814 O O . ILE A 1 105 ? 8.937 -26.656 -2.325 1 95.04 105 ILE A O 1
ATOM 818 N N . MET A 1 106 ? 6.908 -25.762 -2.13 1 96.03 106 MET A N 1
ATOM 819 C CA . MET A 1 106 ? 7.288 -24.784 -1.115 1 96.03 106 MET A CA 1
ATOM 820 C C . MET A 1 106 ? 7.967 -25.464 0.069 1 96.03 106 MET A C 1
ATOM 822 O O . MET A 1 106 ? 9.041 -25.042 0.5 1 96.03 106 MET A O 1
ATOM 826 N N . VAL A 1 107 ? 7.435 -26.529 0.604 1 95.43 107 VAL A N 1
ATOM 827 C CA . VAL A 1 107 ? 7.965 -27.267 1.746 1 95.43 107 VAL A CA 1
ATOM 828 C C . VAL A 1 107 ? 9.291 -27.923 1.367 1 95.43 107 VAL A C 1
ATOM 830 O O . VAL A 1 107 ? 10.241 -27.916 2.153 1 95.43 107 VAL A O 1
ATOM 833 N N . ASP A 1 108 ? 9.311 -28.466 0.202 1 94.81 108 ASP A N 1
ATOM 834 C CA . ASP A 1 108 ? 10.529 -29.11 -0.281 1 94.81 108 ASP A CA 1
ATOM 835 C C . ASP A 1 108 ? 11.684 -28.114 -0.359 1 94.81 108 ASP A C 1
ATOM 837 O O . ASP A 1 108 ? 12.843 -28.482 -0.159 1 94.81 108 ASP A O 1
ATOM 841 N N . LYS A 1 109 ? 11.344 -26.895 -0.65 1 94.87 109 LYS A N 1
ATOM 842 C CA . LYS A 1 109 ? 12.353 -25.846 -0.76 1 94.87 109 LYS A CA 1
ATOM 843 C C . LYS A 1 109 ? 12.714 -25.282 0.611 1 94.87 109 LYS A C 1
ATOM 845 O O . LYS A 1 109 ? 13.601 -24.434 0.726 1 94.87 109 LYS A O 1
ATOM 850 N N . GLY A 1 110 ? 11.978 -25.682 1.677 1 95.06 110 GLY A N 1
ATOM 851 C CA . GLY A 1 110 ? 12.307 -25.313 3.045 1 95.06 110 GLY A CA 1
ATOM 852 C C . GLY A 1 110 ? 11.504 -24.13 3.553 1 95.06 110 GLY A C 1
ATOM 853 O O . GLY A 1 110 ? 11.858 -23.521 4.564 1 95.06 110 GLY A O 1
ATOM 854 N N . PHE A 1 111 ? 10.474 -23.75 2.843 1 96.4 111 PHE A N 1
ATOM 855 C CA . PHE A 1 111 ? 9.626 -22.643 3.27 1 96.4 111 PHE A CA 1
ATOM 856 C C . PHE A 1 111 ? 8.413 -23.155 4.037 1 96.4 111 PHE A C 1
ATOM 858 O O . PHE A 1 111 ? 8.086 -24.342 3.971 1 96.4 111 PHE A O 1
ATOM 865 N N . SER A 1 112 ? 7.711 -22.185 4.737 1 95.68 112 SER A N 1
ATOM 866 C CA . SER A 1 112 ? 6.525 -22.525 5.516 1 95.68 112 SER A CA 1
ATOM 867 C C . SER A 1 112 ? 5.334 -21.66 5.116 1 95.68 112 SER A C 1
ATOM 869 O O . SER A 1 112 ? 5.508 -20.53 4.657 1 95.68 112 SER A O 1
ATOM 871 N N . ALA A 1 113 ? 4.133 -22.202 5.355 1 95.66 113 ALA A N 1
ATOM 872 C CA . ALA A 1 113 ? 2.892 -21.463 5.136 1 95.66 113 ALA A CA 1
ATOM 873 C C . ALA A 1 113 ? 2.709 -20.375 6.19 1 95.66 113 ALA A C 1
ATOM 875 O O . ALA A 1 113 ? 3.011 -20.584 7.367 1 95.66 113 ALA A O 1
ATOM 876 N N . ASN A 1 114 ? 2.226 -19.267 5.752 1 96.23 114 ASN A N 1
ATOM 877 C CA . ASN A 1 114 ? 1.864 -18.25 6.733 1 96.23 114 ASN A CA 1
ATOM 878 C C . ASN A 1 114 ? 0.492 -18.522 7.342 1 96.23 114 ASN A C 1
ATOM 880 O O . ASN A 1 114 ? -0.154 -19.517 7.009 1 96.23 114 ASN A O 1
ATOM 884 N N . ALA A 1 115 ? 0.026 -17.682 8.252 1 95.95 115 ALA A N 1
ATOM 885 C CA . ALA A 1 115 ? -1.184 -17.911 9.038 1 95.95 115 ALA A CA 1
ATOM 886 C C . ALA A 1 115 ? -2.412 -18.013 8.138 1 95.95 115 ALA A C 1
ATOM 888 O O . ALA A 1 115 ? -3.293 -18.844 8.371 1 95.95 115 ALA A O 1
ATOM 889 N N . THR A 1 116 ? -2.472 -17.253 7.129 1 96.66 116 THR A N 1
ATOM 890 C CA . THR A 1 116 ? -3.623 -17.246 6.232 1 96.66 116 THR A CA 1
ATOM 891 C C . THR A 1 116 ? -3.716 -18.56 5.462 1 96.66 116 THR A C 1
ATOM 893 O O . THR A 1 116 ? -4.776 -19.188 5.421 1 96.66 116 THR A O 1
ATOM 896 N N . VAL A 1 117 ? -2.587 -18.956 4.884 1 96.81 117 VAL A N 1
ATOM 897 C CA . VAL A 1 117 ? -2.561 -20.197 4.117 1 96.81 117 VAL A CA 1
ATOM 898 C C . VAL A 1 117 ? -2.831 -21.382 5.042 1 96.81 117 VAL A C 1
ATOM 900 O O . VAL A 1 117 ? -3.588 -22.291 4.692 1 96.81 117 VAL A O 1
ATOM 903 N N . ALA A 1 118 ? -2.226 -21.329 6.233 1 95.79 118 ALA A N 1
ATOM 904 C CA . ALA A 1 118 ? -2.465 -22.391 7.207 1 95.79 118 ALA A CA 1
ATOM 905 C C . ALA A 1 118 ? -3.95 -22.506 7.54 1 95.79 118 ALA A C 1
ATOM 907 O O . ALA A 1 118 ? -4.494 -23.611 7.607 1 95.79 118 ALA A O 1
ATOM 908 N N . SER A 1 119 ? -4.563 -21.395 7.711 1 96.54 119 SER A N 1
ATOM 909 C CA . SER A 1 119 ? -5.989 -21.394 8.02 1 96.54 119 SER A CA 1
ATOM 910 C C . SER A 1 119 ? -6.804 -21.979 6.871 1 96.54 119 SER A C 1
ATOM 912 O O . SER A 1 119 ? -7.755 -22.73 7.097 1 96.54 119 SER A O 1
ATOM 914 N N . MET A 1 120 ? -6.48 -21.628 5.711 1 95.74 120 MET A N 1
ATOM 915 C CA . MET A 1 120 ? -7.196 -22.135 4.544 1 95.74 120 MET A CA 1
ATOM 916 C C . MET A 1 120 ? -6.988 -23.638 4.389 1 95.74 120 MET A C 1
ATOM 918 O O . MET A 1 120 ? -7.905 -24.358 3.989 1 95.74 120 MET A O 1
ATOM 922 N N . VAL A 1 121 ? -5.827 -24.135 4.683 1 94.42 121 VAL A N 1
ATOM 923 C CA . VAL A 1 121 ? -5.519 -25.561 4.661 1 94.42 121 VAL A CA 1
ATOM 924 C C . VAL A 1 121 ? -6.359 -26.289 5.708 1 94.42 121 VAL A C 1
ATOM 926 O O . VAL A 1 121 ? -6.9 -27.365 5.441 1 94.42 121 VAL A O 1
ATOM 929 N N . PHE A 1 122 ? -6.488 -25.672 6.8 1 94.62 122 PHE A N 1
ATOM 930 C CA . PHE A 1 122 ? -7.348 -26.238 7.832 1 94.62 122 PHE A CA 1
ATOM 931 C C . PHE A 1 122 ? -8.784 -26.358 7.335 1 94.62 122 PHE A C 1
ATOM 933 O O . PHE A 1 122 ? -9.436 -27.382 7.547 1 94.62 122 PHE A O 1
ATOM 940 N N . ASP A 1 123 ? -9.259 -25.344 6.778 1 94.15 123 ASP A N 1
A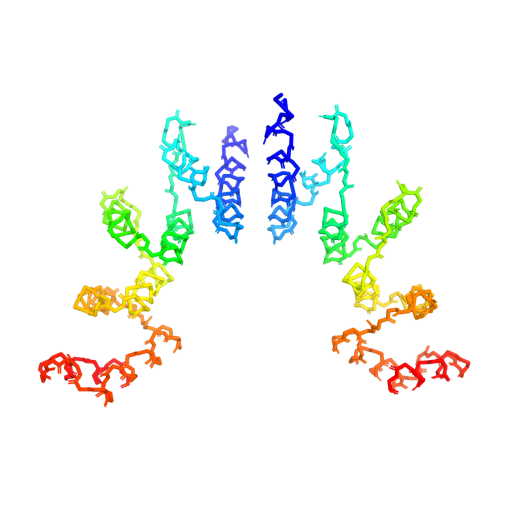TOM 941 C CA . ASP A 1 123 ? -10.606 -25.369 6.217 1 94.15 123 ASP A CA 1
ATOM 942 C C . ASP A 1 123 ? -10.755 -26.493 5.194 1 94.15 123 ASP A C 1
ATOM 944 O O . ASP A 1 123 ? -11.794 -27.154 5.136 1 94.15 123 ASP A O 1
ATOM 948 N N . LEU A 1 124 ? -9.802 -26.662 4.396 1 92.76 124 LEU A N 1
ATOM 949 C CA . LEU A 1 124 ? -9.809 -27.709 3.38 1 92.76 124 LEU A CA 1
ATOM 950 C C . LEU A 1 124 ? -9.849 -29.091 4.023 1 92.76 124 LEU A C 1
ATOM 952 O O . LEU A 1 124 ? -10.607 -29.961 3.588 1 92.76 124 LEU A O 1
ATOM 956 N N . LEU A 1 125 ? -9.111 -29.341 5.059 1 91.58 125 LEU A N 1
ATOM 957 C CA . LEU A 1 125 ? -9.079 -30.606 5.786 1 91.58 125 LEU A CA 1
ATOM 958 C C . LEU A 1 125 ? -10.438 -30.91 6.407 1 91.58 125 LEU A C 1
ATOM 960 O O . LEU A 1 125 ? -10.891 -32.056 6.389 1 91.58 125 LEU A O 1
ATOM 964 N N . SER A 1 126 ? -11.049 -29.898 6.869 1 91.76 126 SER A N 1
ATOM 965 C CA . SER A 1 126 ? -12.331 -30.068 7.544 1 91.76 126 SER A CA 1
ATOM 966 C C . SER A 1 126 ? -13.449 -30.349 6.546 1 91.76 126 SER A C 1
ATOM 968 O O . SER A 1 126 ? -14.446 -30.989 6.886 1 91.76 126 SER A O 1
ATOM 970 N N . SER A 1 127 ? -13.252 -29.91 5.364 1 89.92 127 SER A N 1
ATOM 971 C CA . SER A 1 127 ? -14.302 -30.029 4.357 1 89.92 127 SER A CA 1
ATOM 972 C C . SER A 1 127 ? -14.264 -31.392 3.675 1 89.92 127 SER A C 1
ATOM 974 O O . SER A 1 127 ? -15.221 -31.784 3.005 1 89.92 127 SER A O 1
ATOM 976 N N . ASN A 1 128 ? -13.229 -32.157 3.777 1 82.07 128 ASN A N 1
ATOM 977 C CA . ASN A 1 128 ? -13.051 -33.486 3.202 1 82.07 128 ASN A CA 1
ATOM 978 C C . ASN A 1 128 ? -13.11 -33.449 1.677 1 82.07 128 ASN A C 1
ATOM 980 O O . ASN A 1 128 ? -13.686 -34.341 1.052 1 82.07 128 ASN A O 1
ATOM 984 N N . GLN A 1 129 ? -12.523 -32.41 1.157 1 85.63 129 GLN A N 1
ATOM 985 C CA . GLN A 1 129 ? -12.565 -32.209 -0.288 1 85.63 129 GLN A CA 1
ATOM 986 C C . GLN A 1 129 ? -11.345 -32.827 -0.965 1 85.63 129 GLN A C 1
ATOM 988 O O . GLN A 1 129 ? -11.257 -32.851 -2.194 1 85.63 129 GLN A O 1
ATOM 993 N N . VAL A 1 130 ? -10.428 -33.293 -0.139 1 88.06 130 VAL A N 1
ATOM 994 C CA . VAL A 1 130 ? -9.2 -33.826 -0.72 1 88.06 130 VAL A CA 1
ATOM 995 C C . VAL A 1 130 ? -9.023 -35.286 -0.306 1 88.06 130 VAL A C 1
ATOM 997 O O . VAL A 1 130 ? -9.57 -35.719 0.711 1 88.06 130 VAL A O 1
ATOM 1000 N N . ASP A 1 131 ? -8.32 -36 -1.174 1 89.5 131 ASP A N 1
ATOM 1001 C CA . ASP A 1 131 ? -8.142 -37.424 -0.908 1 89.5 131 ASP A CA 1
ATOM 1002 C C . ASP A 1 131 ? -7.254 -37.647 0.314 1 89.5 131 ASP A C 1
ATOM 1004 O O . ASP A 1 131 ? -6.689 -36.697 0.859 1 89.5 131 ASP A O 1
ATOM 1008 N N . LYS A 1 132 ? -7.16 -38.884 0.805 1 89.92 132 LYS A N 1
ATOM 1009 C CA . LYS A 1 132 ? -6.495 -39.255 2.05 1 89.92 132 LYS A CA 1
ATOM 1010 C C . LYS A 1 132 ? -5.004 -38.937 1.994 1 89.92 132 LYS A C 1
ATOM 1012 O O . LYS A 1 132 ? -4.425 -38.473 2.979 1 89.92 132 LYS A O 1
ATOM 1017 N N . ASN A 1 133 ? -4.402 -39.246 0.855 1 89.26 133 ASN A N 1
ATOM 1018 C CA . ASN A 1 133 ? -2.977 -38.962 0.722 1 89.26 133 ASN A CA 1
ATOM 1019 C C . ASN A 1 133 ? -2.683 -37.475 0.894 1 89.26 133 ASN A C 1
ATOM 1021 O O . ASN A 1 133 ? -1.72 -37.102 1.567 1 89.26 133 ASN A O 1
ATOM 1025 N N . ILE A 1 134 ? -3.541 -36.708 0.269 1 89.97 134 ILE A N 1
ATOM 1026 C CA . ILE A 1 134 ? -3.397 -35.26 0.359 1 89.97 134 ILE A CA 1
ATOM 1027 C C . ILE A 1 134 ? -3.677 -34.802 1.789 1 89.97 134 ILE A C 1
ATOM 1029 O O . ILE A 1 134 ? -2.98 -33.932 2.316 1 89.97 134 ILE A O 1
ATOM 1033 N N . GLN A 1 135 ? -4.612 -35.421 2.392 1 91.15 135 GLN A N 1
ATOM 1034 C CA . GLN A 1 135 ? -4.929 -35.088 3.777 1 91.15 135 GLN A CA 1
ATOM 1035 C C . GLN A 1 135 ? -3.729 -35.328 4.689 1 91.15 135 GLN A C 1
ATOM 1037 O O . GLN A 1 135 ? -3.427 -34.505 5.555 1 91.15 135 GLN A O 1
ATOM 1042 N N . GLU A 1 136 ? -3.145 -36.414 4.472 1 90.75 136 GLU A N 1
ATOM 1043 C CA . GLU A 1 136 ? -1.982 -36.751 5.287 1 90.75 136 GLU A CA 1
ATOM 1044 C C . GLU A 1 136 ? -0.872 -35.717 5.118 1 90.75 136 GLU A C 1
ATOM 1046 O O . GLU A 1 136 ? -0.23 -35.323 6.094 1 90.75 136 GLU A O 1
ATOM 1051 N N . PHE A 1 137 ? -0.645 -35.385 3.913 1 90.49 137 PHE A N 1
ATOM 1052 C CA . PHE A 1 137 ? 0.366 -34.372 3.638 1 90.49 137 PHE A CA 1
ATOM 1053 C C . PHE A 1 137 ? 0.024 -33.061 4.337 1 90.49 137 PHE A C 1
ATOM 1055 O O . PHE A 1 137 ? 0.874 -32.465 5.001 1 90.49 137 PHE A O 1
ATOM 1062 N N . LEU A 1 138 ? -1.21 -32.652 4.232 1 92.62 138 LEU A N 1
ATOM 1063 C CA . LEU A 1 138 ? -1.663 -31.377 4.778 1 92.62 138 LEU A CA 1
ATOM 1064 C C . LEU A 1 138 ? -1.603 -31.386 6.302 1 92.62 138 LEU A C 1
ATOM 1066 O O . LEU A 1 138 ? -1.32 -30.359 6.922 1 92.62 138 LEU A O 1
ATOM 1070 N N . GLN A 1 139 ? -1.865 -32.515 6.857 1 89.76 139 GLN A N 1
ATOM 1071 C CA . GLN A 1 139 ? -1.832 -32.643 8.31 1 89.76 139 GLN A CA 1
ATOM 1072 C C . GLN A 1 139 ? -0.422 -32.42 8.85 1 89.76 139 GLN A C 1
ATOM 1074 O O . GLN A 1 139 ? -0.25 -31.9 9.954 1 89.76 139 GLN A O 1
ATOM 1079 N N . LYS A 1 140 ? 0.498 -32.755 8.038 1 87.05 140 LYS A N 1
ATOM 1080 C CA . LYS A 1 140 ? 1.888 -32.584 8.453 1 87.05 140 LYS A CA 1
ATOM 1081 C C . LYS A 1 140 ? 2.309 -31.119 8.371 1 87.05 140 LYS A C 1
ATOM 1083 O O . LYS A 1 140 ? 3.329 -30.728 8.941 1 87.05 140 LYS A O 1
ATOM 1088 N N . LEU A 1 141 ? 1.606 -30.39 7.627 1 85.7 141 LEU A N 1
ATOM 1089 C CA . LEU A 1 141 ? 1.938 -28.983 7.433 1 85.7 141 LEU A CA 1
ATOM 1090 C C . LEU A 1 141 ? 1.406 -28.135 8.583 1 85.7 141 LEU A C 1
ATOM 1092 O O . LEU A 1 141 ? 1.866 -27.011 8.796 1 85.7 141 LEU A O 1
ATOM 1096 N N . VAL A 1 142 ? 0.382 -28.599 9.23 1 74.74 142 VAL A N 1
ATOM 1097 C CA . VAL A 1 142 ? -0.229 -27.838 10.315 1 74.74 142 VAL A CA 1
ATOM 1098 C C . VAL A 1 142 ? 0.086 -28.502 11.654 1 74.74 142 VAL A C 1
ATOM 1100 O O . VAL A 1 142 ? 0.295 -29.716 11.718 1 74.74 142 VAL A O 1
ATOM 1103 N N . MET B 1 1 ? -13.691 13.705 -26.532 1 23.11 1 MET B N 1
ATOM 1104 C CA . MET B 1 1 ? -12.79 12.663 -26.047 1 23.11 1 MET B CA 1
ATOM 1105 C C . MET B 1 1 ? -12.064 13.115 -24.785 1 23.11 1 MET B C 1
ATOM 1107 O O . MET B 1 1 ? -11.213 14.004 -24.838 1 23.11 1 MET B O 1
ATOM 1111 N N . GLU B 1 2 ? -12.425 13.5 -23.676 1 30.77 2 GLU B N 1
ATOM 1112 C CA . GLU B 1 2 ? -12.037 13.987 -22.356 1 30.77 2 GLU B CA 1
ATOM 1113 C C . GLU B 1 2 ? -10.901 13.153 -21.772 1 30.77 2 GLU B C 1
ATOM 1115 O O . GLU B 1 2 ? -11.006 11.928 -21.683 1 30.77 2 GLU B O 1
ATOM 1120 N N . ASP B 1 3 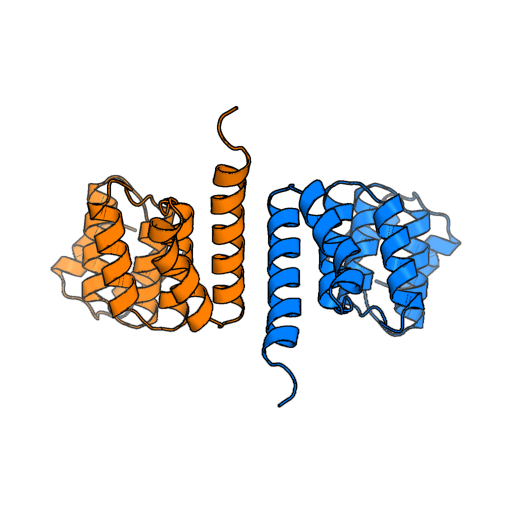? -9.58 13.481 -21.983 1 34.95 3 ASP B N 1
ATOM 1121 C CA . ASP B 1 3 ? -8.359 12.709 -22.188 1 34.95 3 ASP B CA 1
ATOM 1122 C C . ASP B 1 3 ? -8.134 11.723 -21.045 1 34.95 3 ASP B C 1
ATOM 1124 O O . ASP B 1 3 ? -7.927 12.129 -19.899 1 34.95 3 ASP B O 1
ATOM 1128 N N . LYS B 1 4 ? -8.865 10.676 -20.979 1 42.88 4 LYS B N 1
ATOM 1129 C CA . LYS B 1 4 ? -8.699 9.44 -20.22 1 42.88 4 LYS B CA 1
ATOM 1130 C C . LYS B 1 4 ? -7.278 9.315 -19.677 1 42.88 4 LYS B C 1
ATOM 1132 O O . LYS B 1 4 ? -7.026 8.534 -18.757 1 42.88 4 LYS B O 1
ATOM 1137 N N . SER B 1 5 ? -6.423 10.093 -20.429 1 50.23 5 SER B N 1
ATOM 1138 C CA . SER B 1 5 ? -4.987 10.159 -20.181 1 50.23 5 SER B CA 1
ATOM 1139 C C . SER B 1 5 ? -4.681 10.949 -18.913 1 50.23 5 SER B C 1
ATOM 1141 O O . SER B 1 5 ? -3.777 10.591 -18.155 1 50.23 5 SER B O 1
ATOM 1143 N N . LEU B 1 6 ? -5.619 12.139 -18.718 1 47.91 6 LEU B N 1
ATOM 1144 C CA . LEU B 1 6 ? -5.313 12.982 -17.568 1 47.91 6 LEU B CA 1
ATOM 1145 C C . LEU B 1 6 ? -5.678 12.279 -16.265 1 47.91 6 LEU B C 1
ATOM 1147 O O . LEU B 1 6 ? -4.948 12.376 -15.276 1 47.91 6 LEU B O 1
ATOM 1151 N N . GLY B 1 7 ? -7.001 11.758 -16.296 1 52.52 7 GLY B N 1
ATOM 1152 C CA . GLY B 1 7 ? -7.469 11.037 -15.122 1 52.52 7 GLY B CA 1
ATOM 1153 C C . GLY B 1 7 ? -6.574 9.874 -14.741 1 52.52 7 GLY B C 1
ATOM 1154 O O . GLY B 1 7 ? -6.267 9.68 -13.563 1 52.52 7 GLY B O 1
ATOM 1155 N N . ASN B 1 8 ? -6.15 9.293 -15.774 1 64.76 8 ASN B N 1
ATOM 1156 C CA . ASN B 1 8 ? -5.259 8.159 -15.555 1 64.76 8 ASN B CA 1
ATOM 1157 C C . ASN B 1 8 ? -3.885 8.611 -15.069 1 64.76 8 ASN B C 1
ATOM 1159 O O . ASN B 1 8 ? -3.265 7.943 -14.24 1 64.76 8 ASN B O 1
ATOM 1163 N N . ASN B 1 9 ? -3.761 10.058 -15.247 1 84.92 9 ASN B N 1
ATOM 1164 C CA . ASN B 1 9 ? -2.443 10.565 -14.879 1 84.92 9 ASN B CA 1
ATOM 1165 C C . ASN B 1 9 ? -2.376 10.927 -13.398 1 84.92 9 ASN B C 1
ATOM 1167 O O . ASN B 1 9 ? -1.406 10.591 -12.716 1 84.92 9 ASN B O 1
ATOM 1171 N N . ILE B 1 10 ? -3.63 11.432 -12.927 1 89.6 10 ILE B N 1
ATOM 1172 C CA . ILE B 1 10 ? -3.586 11.828 -11.524 1 89.6 10 ILE B CA 1
ATOM 1173 C C . ILE B 1 10 ? -3.547 10.585 -10.637 1 89.6 10 ILE B C 1
ATOM 1175 O O . ILE B 1 10 ? -2.897 10.583 -9.589 1 89.6 10 ILE B O 1
ATOM 1179 N N . VAL B 1 11 ? -4.223 9.599 -11.124 1 91.11 11 VAL B N 1
ATOM 1180 C CA . VAL B 1 11 ? -4.221 8.334 -10.397 1 91.11 11 VAL B CA 1
ATOM 1181 C C . VAL B 1 11 ? -2.814 7.739 -10.398 1 91.11 11 VAL B C 1
ATOM 1183 O O . VAL B 1 11 ? -2.326 7.281 -9.362 1 91.11 11 VAL B O 1
ATOM 1186 N N . ILE B 1 12 ? -2.197 7.848 -11.462 1 92.96 12 ILE B N 1
ATOM 1187 C CA . ILE B 1 12 ? -0.842 7.325 -11.598 1 92.96 12 ILE B CA 1
ATOM 1188 C C . ILE B 1 12 ? 0.106 8.105 -10.69 1 92.96 12 ILE B C 1
ATOM 1190 O O . ILE B 1 12 ? 0.902 7.513 -9.958 1 92.96 12 ILE B O 1
ATOM 1194 N N . TYR B 1 13 ? -0.044 9.407 -10.696 1 93.81 13 TYR B N 1
ATOM 1195 C CA . TYR B 1 13 ? 0.822 10.227 -9.856 1 93.81 13 TYR B CA 1
ATOM 1196 C C . TYR B 1 13 ? 0.541 9.98 -8.378 1 93.81 13 TYR B C 1
ATOM 1198 O O . TYR B 1 13 ? 1.465 9.941 -7.562 1 93.81 13 TYR B O 1
ATOM 1206 N N . SER B 1 14 ? -0.694 9.814 -8.077 1 95.06 14 SER B N 1
ATOM 1207 C CA . SER B 1 14 ? -1.036 9.531 -6.687 1 95.06 14 SER B CA 1
ATOM 1208 C C . SER B 1 14 ? -0.421 8.215 -6.223 1 95.06 14 SER B C 1
ATOM 1210 O O . SER B 1 14 ? 0.081 8.119 -5.102 1 95.06 14 SER B O 1
ATOM 1212 N N . ILE B 1 15 ? -0.46 7.285 -7.078 1 95.42 15 ILE B N 1
ATOM 1213 C CA . ILE B 1 15 ? 0.12 5.984 -6.763 1 95.42 15 ILE B CA 1
ATOM 1214 C C . ILE B 1 15 ? 1.628 6.124 -6.565 1 95.42 15 ILE B C 1
ATOM 1216 O O . ILE B 1 15 ? 2.186 5.597 -5.6 1 95.42 15 ILE B O 1
ATOM 1220 N N . LEU B 1 16 ? 2.263 6.82 -7.449 1 95 16 LEU B N 1
ATOM 1221 C CA . LEU B 1 16 ? 3.709 6.996 -7.368 1 95 16 LEU B CA 1
ATOM 1222 C C . LEU B 1 16 ? 4.097 7.72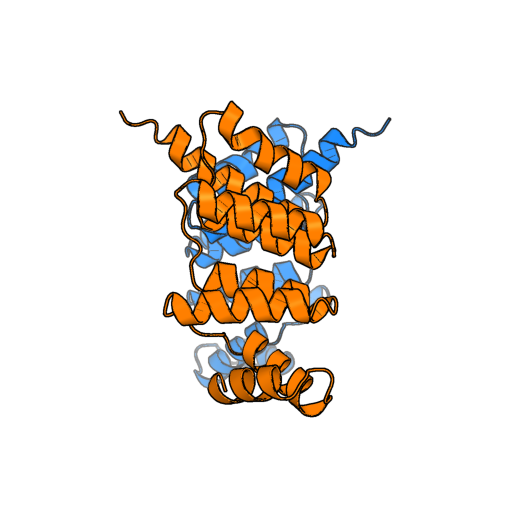7 -6.086 1 95 16 LEU B C 1
ATOM 1224 O O . LEU B 1 16 ? 5.012 7.303 -5.378 1 95 16 LEU B O 1
ATOM 1228 N N . ILE B 1 17 ? 3.383 8.758 -5.767 1 96.57 17 ILE B N 1
ATOM 1229 C CA . ILE B 1 17 ? 3.677 9.536 -4.568 1 96.57 17 ILE B CA 1
ATOM 1230 C C . ILE B 1 17 ? 3.492 8.665 -3.328 1 96.57 17 ILE B C 1
ATOM 1232 O O . ILE B 1 17 ? 4.347 8.65 -2.439 1 96.57 17 ILE B O 1
ATOM 1236 N N . ASP B 1 18 ? 2.373 7.991 -3.327 1 96.88 18 ASP B N 1
ATOM 1237 C CA . ASP B 1 18 ? 2.091 7.109 -2.199 1 96.88 18 ASP B CA 1
ATOM 1238 C C . ASP B 1 18 ? 3.201 6.076 -2.018 1 96.88 18 ASP B C 1
ATOM 1240 O O . ASP B 1 18 ? 3.712 5.893 -0.912 1 96.88 18 ASP B O 1
ATOM 1244 N N . GLY B 1 19 ? 3.525 5.465 -3.087 1 95.54 19 GLY B N 1
ATOM 1245 C CA . GLY B 1 19 ? 4.562 4.447 -3.033 1 95.54 19 GLY B CA 1
ATOM 1246 C C . GLY B 1 19 ? 5.914 4.994 -2.615 1 95.54 19 GLY B C 1
ATOM 1247 O O . GLY B 1 19 ? 6.604 4.393 -1.789 1 95.54 19 GLY B O 1
ATOM 1248 N N . LEU B 1 20 ? 6.34 6.064 -3.176 1 95.52 20 LEU B N 1
ATOM 1249 C CA . LEU B 1 20 ? 7.619 6.695 -2.867 1 95.52 20 LEU B CA 1
ATOM 1250 C C . LEU B 1 20 ? 7.669 7.135 -1.407 1 95.52 20 LEU B C 1
ATOM 1252 O O . LEU B 1 20 ? 8.688 6.957 -0.736 1 95.52 20 LEU B O 1
ATOM 1256 N N . CYS B 1 21 ? 6.57 7.652 -0.923 1 95.52 21 CYS B N 1
ATOM 1257 C CA . CYS B 1 21 ? 6.493 7.993 0.493 1 95.52 21 CYS B CA 1
ATOM 1258 C C . CYS B 1 21 ? 6.68 6.755 1.362 1 95.52 21 CYS B C 1
ATOM 1260 O O . CYS B 1 21 ? 7.368 6.807 2.383 1 95.52 21 CYS B O 1
ATOM 1262 N N . ASN B 1 22 ? 6.108 5.705 0.95 1 93.8 22 ASN B N 1
ATOM 1263 C CA . ASN B 1 22 ? 6.132 4.485 1.75 1 93.8 22 ASN B CA 1
ATOM 1264 C C . ASN B 1 22 ? 7.528 3.871 1.795 1 93.8 22 ASN B C 1
ATOM 1266 O O . ASN B 1 22 ? 7.914 3.268 2.798 1 93.8 22 ASN B O 1
ATOM 1270 N N . VAL B 1 23 ? 8.265 4.075 0.715 1 91.54 23 VAL B N 1
ATOM 1271 C CA . VAL B 1 23 ? 9.595 3.476 0.699 1 91.54 23 VAL B CA 1
ATOM 1272 C C . VAL B 1 23 ? 10.626 4.493 1.183 1 91.54 23 VAL B C 1
ATOM 1274 O O . VAL B 1 23 ? 11.831 4.236 1.137 1 91.54 23 VAL B O 1
ATOM 1277 N N . GLY B 1 24 ? 10.224 5.697 1.588 1 91.36 24 GLY B N 1
ATOM 1278 C CA . GLY B 1 24 ? 11.078 6.676 2.242 1 91.36 24 GLY B CA 1
ATOM 1279 C C . GLY B 1 24 ? 11.777 7.604 1.267 1 91.36 24 GLY B C 1
ATOM 1280 O O . GLY B 1 24 ? 12.744 8.278 1.628 1 91.36 24 GLY B O 1
ATOM 1281 N N . ASN B 1 25 ? 11.427 7.5 -0.031 1 93.18 25 ASN B N 1
ATOM 1282 C CA . ASN B 1 25 ? 11.972 8.428 -1.016 1 93.18 25 ASN B CA 1
ATOM 1283 C C . ASN B 1 25 ? 11.134 9.7 -1.111 1 93.18 25 ASN B C 1
ATOM 1285 O O . ASN B 1 25 ? 10.498 9.954 -2.136 1 93.18 25 ASN B O 1
ATOM 1289 N N . LEU B 1 26 ? 11.211 10.572 -0.154 1 94.95 26 LEU B N 1
ATOM 1290 C CA . LEU B 1 26 ? 10.389 11.77 -0.031 1 94.95 26 LEU B CA 1
ATOM 1291 C C . LEU B 1 26 ? 10.829 12.837 -1.027 1 94.95 26 LEU B C 1
ATOM 1293 O O . LEU B 1 26 ? 10.012 13.637 -1.488 1 94.95 26 LEU B O 1
ATOM 1297 N N . THR B 1 27 ? 12.108 12.786 -1.32 1 94.61 27 THR B N 1
ATOM 1298 C CA . THR B 1 27 ? 12.616 13.787 -2.251 1 94.61 27 THR B CA 1
ATOM 1299 C C . THR B 1 27 ? 11.889 13.7 -3.59 1 94.61 27 THR B C 1
ATOM 1301 O O . THR B 1 27 ? 11.337 14.693 -4.068 1 94.61 27 THR B O 1
ATOM 1304 N N . VAL B 1 28 ? 11.789 12.488 -4.108 1 94.19 28 VAL B N 1
ATOM 1305 C CA . VAL B 1 28 ? 11.145 12.303 -5.405 1 94.19 28 VAL B CA 1
ATOM 1306 C C . VAL B 1 28 ? 9.633 12.459 -5.258 1 94.19 28 VAL B C 1
ATOM 1308 O O . VAL B 1 28 ? 8.973 13.022 -6.135 1 94.19 28 VAL B O 1
ATOM 1311 N N . ALA B 1 29 ? 9.052 12.019 -4.174 1 96.15 29 ALA B N 1
ATOM 1312 C CA . ALA B 1 29 ? 7.622 12.177 -3.92 1 96.15 29 ALA B CA 1
ATOM 1313 C C . ALA B 1 29 ? 7.224 13.65 -3.922 1 96.15 29 ALA B C 1
ATOM 1315 O O . ALA B 1 29 ? 6.236 14.031 -4.554 1 96.15 29 ALA B O 1
ATOM 1316 N N . ARG B 1 30 ? 8.063 14.413 -3.297 1 96.2 30 ARG B N 1
ATOM 1317 C CA . ARG B 1 30 ? 7.816 15.85 -3.221 1 96.2 30 ARG B CA 1
ATOM 1318 C C . ARG B 1 30 ? 7.885 16.491 -4.603 1 96.2 30 ARG B C 1
ATOM 1320 O O . ARG B 1 30 ? 7.045 17.323 -4.95 1 96.2 30 ARG B O 1
ATOM 1327 N N . GLU B 1 31 ? 8.899 16.122 -5.239 1 95.66 31 GLU B N 1
ATOM 1328 C CA . GLU B 1 31 ? 9.071 16.677 -6.579 1 95.66 31 GLU B CA 1
ATOM 1329 C C . GLU B 1 31 ? 7.857 16.39 -7.456 1 95.66 31 GLU B C 1
ATOM 1331 O O . GLU B 1 31 ? 7.374 17.274 -8.167 1 95.66 31 GLU B O 1
ATOM 1336 N N . LEU B 1 32 ? 7.353 15.227 -7.428 1 94.86 32 LEU B N 1
ATOM 1337 C CA . LEU B 1 32 ? 6.182 14.852 -8.212 1 94.86 32 LEU B CA 1
ATOM 1338 C C . LEU B 1 32 ? 4.95 15.624 -7.751 1 94.86 32 LEU B C 1
ATOM 1340 O O . LEU B 1 32 ? 4.208 16.166 -8.574 1 94.86 32 LEU B O 1
ATOM 1344 N N . PHE B 1 33 ? 4.79 15.784 -6.496 1 96.49 33 PHE B N 1
ATOM 1345 C CA . PHE B 1 33 ? 3.635 16.469 -5.926 1 96.49 33 PHE B CA 1
ATOM 1346 C C . PHE B 1 33 ? 3.614 17.934 -6.345 1 96.49 33 PHE B C 1
ATOM 1348 O O . PHE B 1 33 ? 2.595 18.432 -6.829 1 96.49 33 PHE B O 1
ATOM 1355 N N . TYR B 1 34 ? 4.733 18.494 -6.193 1 95.1 34 TYR B N 1
ATOM 1356 C CA . TYR B 1 34 ? 4.785 19.928 -6.455 1 95.1 34 TYR B CA 1
ATOM 1357 C C . TYR B 1 34 ? 4.771 20.21 -7.953 1 95.1 34 TYR B C 1
ATOM 1359 O O . TYR B 1 34 ? 4.499 21.335 -8.376 1 95.1 34 TYR B O 1
ATOM 1367 N N . SER B 1 35 ? 5.044 19.273 -8.762 1 93.69 35 SER B N 1
ATOM 1368 C CA . SER B 1 35 ? 5.074 19.466 -10.208 1 93.69 35 SER B CA 1
ATOM 1369 C C . SER B 1 35 ? 3.691 19.269 -10.82 1 93.69 35 SER B C 1
ATOM 1371 O O . SER B 1 35 ? 3.476 19.579 -11.994 1 93.69 35 SER B O 1
ATOM 1373 N N . LEU B 1 36 ? 2.709 18.801 -10.036 1 93.54 36 LEU B N 1
ATOM 1374 C CA . LEU B 1 36 ? 1.408 18.412 -10.57 1 93.54 36 LEU B CA 1
ATOM 1375 C C . LEU B 1 36 ? 0.747 19.58 -11.294 1 93.54 36 LEU B C 1
ATOM 1377 O O . LEU B 1 36 ? 0.309 19.439 -12.438 1 93.54 36 LEU B O 1
ATOM 1381 N N . PRO B 1 37 ? 0.773 20.752 -10.706 1 89.17 37 PRO B N 1
ATOM 1382 C CA . PRO B 1 37 ? 0.127 21.864 -11.407 1 89.17 37 PRO B CA 1
ATOM 1383 C C . PRO B 1 37 ? 0.796 22.189 -12.741 1 89.17 37 PRO B C 1
ATOM 1385 O O . PRO B 1 37 ? 0.11 22.481 -13.724 1 89.17 37 PRO B O 1
ATOM 1388 N N . ALA B 1 38 ? 2.124 22.111 -12.845 1 91.43 38 ALA B N 1
ATOM 1389 C CA . ALA B 1 38 ? 2.871 22.396 -14.068 1 91.43 38 ALA B CA 1
ATOM 1390 C C . ALA B 1 38 ? 2.528 21.394 -15.166 1 91.43 38 ALA B C 1
ATOM 1392 O O . ALA B 1 38 ? 2.719 21.674 -16.352 1 91.43 38 ALA B O 1
ATOM 1393 N N . LYS B 1 39 ? 1.999 20.279 -14.817 1 90.85 39 LYS B N 1
ATOM 1394 C CA . LYS B 1 39 ? 1.623 19.239 -15.771 1 90.85 39 LYS B CA 1
ATOM 1395 C C . LYS B 1 39 ? 0.141 19.327 -16.123 1 90.85 39 LYS B C 1
ATOM 1397 O O . LYS B 1 39 ? -0.396 18.445 -16.797 1 90.85 39 LYS B O 1
ATOM 1402 N N . GLY B 1 40 ? -0.496 20.421 -15.583 1 90.23 40 GLY B N 1
ATOM 1403 C CA . GLY B 1 40 ? -1.911 20.63 -15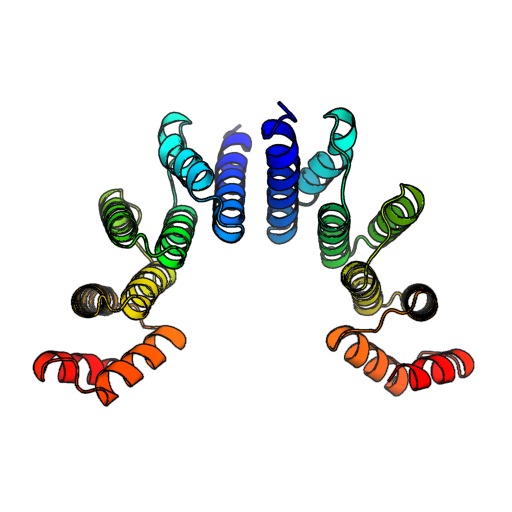.845 1 90.23 40 GLY B CA 1
ATOM 1404 C C . GLY B 1 40 ? -2.812 19.795 -14.956 1 90.23 40 GLY B C 1
ATOM 1405 O O . GLY B 1 40 ? -3.992 19.607 -15.26 1 90.23 40 GLY B O 1
ATOM 1406 N N . LEU B 1 41 ? -2.196 19.239 -13.921 1 91.06 41 LEU B N 1
ATOM 1407 C CA . LEU B 1 41 ? -2.933 18.424 -12.961 1 91.06 41 LEU B CA 1
ATOM 1408 C C . LEU B 1 41 ? -3.068 19.146 -11.625 1 91.06 41 LEU B C 1
ATOM 1410 O O . LEU B 1 41 ? -2.157 19.866 -11.209 1 91.06 41 LEU B O 1
ATOM 1414 N N . GLN B 1 42 ? -4.259 18.978 -11.05 1 90.46 42 GLN B N 1
ATOM 1415 C CA . GLN B 1 42 ? -4.435 19.521 -9.707 1 90.46 42 GLN B CA 1
ATOM 1416 C C . GLN B 1 42 ? -4.486 18.407 -8.665 1 90.46 42 GLN B C 1
ATOM 1418 O O . GLN B 1 42 ? -5.205 17.421 -8.839 1 90.46 42 GLN B O 1
ATOM 1423 N N . PRO B 1 43 ? -3.733 18.616 -7.577 1 92.34 43 PRO B N 1
ATOM 1424 C CA . PRO B 1 43 ? -3.874 17.639 -6.495 1 92.34 43 PRO B CA 1
ATOM 1425 C C . PRO B 1 43 ? -5.303 17.55 -5.963 1 92.34 43 PRO B C 1
ATOM 1427 O O . PRO B 1 43 ? -6.008 18.56 -5.905 1 92.34 43 PRO B O 1
ATOM 1430 N N . ASN B 1 44 ? -5.731 16.389 -5.692 1 92.47 44 ASN B N 1
ATOM 1431 C CA . ASN B 1 44 ? -7.029 16.171 -5.063 1 92.47 44 ASN B CA 1
ATOM 1432 C C . ASN B 1 44 ? -6.88 15.745 -3.605 1 92.47 44 ASN B C 1
ATOM 1434 O O . ASN B 1 44 ? -5.773 15.742 -3.064 1 92.47 44 ASN B O 1
ATOM 1438 N N . VAL B 1 45 ? -7.994 15.458 -2.94 1 94.82 45 VAL B N 1
ATOM 1439 C CA . VAL B 1 45 ? -7.992 15.166 -1.511 1 94.82 45 VAL B CA 1
ATOM 1440 C C . VAL B 1 45 ? -7.079 13.975 -1.227 1 94.82 45 VAL B C 1
ATOM 1442 O O . VAL B 1 45 ? -6.323 13.982 -0.253 1 94.82 45 VAL B O 1
ATOM 1445 N N . ARG B 1 46 ? -7.07 12.995 -2.063 1 94.18 46 ARG B N 1
ATOM 1446 C CA . ARG B 1 46 ? -6.261 11.792 -1.892 1 94.18 46 ARG B CA 1
ATOM 1447 C C . ARG B 1 46 ? -4.773 12.116 -1.976 1 94.18 46 ARG B C 1
ATOM 1449 O O . ARG B 1 46 ? -3.99 11.683 -1.128 1 94.18 46 ARG B O 1
ATOM 1456 N N . THR B 1 47 ? -4.393 12.894 -3.012 1 94.91 47 THR B N 1
ATOM 1457 C CA . THR B 1 47 ? -2.983 13.204 -3.225 1 94.91 47 THR B CA 1
ATOM 1458 C C . THR B 1 47 ? -2.442 14.067 -2.089 1 94.91 47 THR B C 1
ATOM 1460 O O . THR B 1 47 ? -1.324 13.852 -1.617 1 94.91 47 THR B O 1
ATOM 1463 N N . TYR B 1 48 ? -3.273 15.019 -1.646 1 96.15 48 TYR B N 1
ATOM 1464 C CA . TYR B 1 48 ? -2.884 15.831 -0.498 1 96.15 48 TYR B CA 1
ATOM 1465 C C . TYR B 1 48 ? -2.682 14.964 0.739 1 96.15 48 TYR B C 1
ATOM 1467 O O . TYR B 1 48 ? -1.68 15.102 1.445 1 96.15 48 TYR B O 1
ATOM 1475 N N . THR B 1 49 ? -3.597 14.086 0.965 1 97.21 49 THR B N 1
ATOM 1476 C CA . THR B 1 49 ? -3.56 13.263 2.169 1 97.21 49 THR B CA 1
ATOM 1477 C C . THR B 1 49 ? -2.349 12.335 2.152 1 97.21 49 THR B C 1
ATOM 1479 O O . THR B 1 49 ? -1.699 12.135 3.18 1 97.21 49 THR B O 1
ATOM 1482 N N . ILE B 1 50 ? -2.039 11.789 1.011 1 97.42 50 ILE B N 1
ATOM 1483 C CA . ILE B 1 50 ? -0.882 10.909 0.877 1 97.42 50 ILE B CA 1
ATOM 1484 C C . ILE B 1 50 ? 0.394 11.683 1.198 1 97.42 50 ILE B C 1
ATOM 1486 O O . ILE B 1 50 ? 1.262 11.188 1.921 1 97.42 50 ILE B O 1
ATOM 1490 N N . MET B 1 51 ? 0.565 12.837 0.599 1 97.36 51 MET B N 1
ATOM 1491 C CA . MET B 1 51 ? 1.751 13.656 0.829 1 97.36 51 MET B CA 1
ATOM 1492 C C . MET B 1 51 ? 1.878 14.027 2.303 1 97.36 51 MET B C 1
ATOM 1494 O O . MET B 1 51 ? 2.967 13.948 2.876 1 97.36 51 MET B O 1
ATOM 1498 N N . LEU B 1 52 ? 0.716 14.354 2.949 1 97.62 52 LEU B N 1
ATOM 1499 C CA . LEU B 1 52 ? 0.686 14.675 4.371 1 97.62 52 LEU B CA 1
ATOM 1500 C C . LEU B 1 52 ? 1.175 13.495 5.205 1 97.62 52 LEU B C 1
ATOM 1502 O O . LEU B 1 52 ? 2.012 13.663 6.095 1 97.62 52 LEU B O 1
ATOM 1506 N N . LYS B 1 53 ? 0.659 12.399 4.897 1 97.68 53 LYS B N 1
ATOM 1507 C CA . LYS B 1 53 ? 1.031 11.183 5.616 1 97.68 53 LYS B CA 1
ATOM 1508 C C . LYS B 1 53 ? 2.53 10.918 5.51 1 97.68 53 LYS B C 1
ATOM 1510 O O . LYS B 1 53 ? 3.183 10.604 6.507 1 97.68 53 LYS B O 1
ATOM 1515 N N . GLY B 1 54 ? 3.008 11.091 4.295 1 97.52 54 GLY B N 1
ATOM 1516 C CA . GLY B 1 54 ? 4.43 10.879 4.08 1 97.52 54 GLY B CA 1
ATOM 1517 C C . GLY B 1 54 ? 5.301 11.848 4.857 1 97.52 54 GLY B C 1
ATOM 1518 O O . GLY B 1 54 ? 6.291 11.445 5.472 1 97.52 54 GLY B O 1
ATOM 1519 N N . LEU B 1 55 ? 4.973 13.061 4.845 1 97.8 55 LEU B N 1
ATOM 1520 C CA . LEU B 1 55 ? 5.732 14.09 5.546 1 97.8 55 LEU B CA 1
ATOM 1521 C C . LEU B 1 55 ? 5.695 13.861 7.054 1 97.8 55 LEU B C 1
ATOM 1523 O O . LEU B 1 55 ? 6.722 13.968 7.728 1 97.8 55 LEU B O 1
ATOM 1527 N N . CYS B 1 56 ? 4.524 13.49 7.551 1 97.58 56 CYS B N 1
ATOM 1528 C CA . CYS B 1 56 ? 4.381 13.237 8.98 1 97.58 56 CYS B CA 1
ATOM 1529 C C . CYS B 1 56 ? 5.209 12.03 9.405 1 97.58 56 CYS B C 1
ATOM 1531 O O . CYS B 1 56 ? 5.835 12.043 10.466 1 97.58 56 CYS B O 1
ATOM 1533 N N . LYS B 1 57 ? 5.173 11.05 8.642 1 96.4 57 LYS B N 1
ATOM 1534 C CA . LYS B 1 57 ? 5.928 9.836 8.938 1 96.4 57 LYS B CA 1
ATOM 1535 C C . LYS B 1 57 ? 7.416 10.139 9.096 1 96.4 57 LYS B C 1
ATOM 1537 O O . LYS B 1 57 ? 8.092 9.537 9.932 1 96.4 57 LYS B O 1
ATOM 1542 N N . GLU B 1 58 ? 7.857 11.117 8.312 1 95.58 58 GLU B N 1
ATOM 1543 C CA . GLU B 1 58 ? 9.278 11.452 8.319 1 95.58 58 GLU B CA 1
ATOM 1544 C C . GLU B 1 58 ? 9.571 12.596 9.285 1 95.58 58 GLU B C 1
ATOM 1546 O O . GLU B 1 58 ? 10.691 13.11 9.326 1 95.58 58 GLU B O 1
ATOM 1551 N N . GLY B 1 59 ? 8.565 13.067 9.967 1 96.07 59 GLY B N 1
ATOM 1552 C CA . GLY B 1 59 ? 8.74 14.096 10.979 1 96.07 59 GLY B CA 1
ATOM 1553 C C . GLY B 1 59 ? 8.877 15.49 10.396 1 96.07 59 GLY B C 1
ATOM 1554 O O . GLY B 1 59 ? 9.383 16.398 11.057 1 96.07 59 GLY B O 1
ATOM 1555 N N . LEU B 1 60 ? 8.561 15.651 9.165 1 96.96 60 LEU B N 1
ATOM 1556 C CA . LEU B 1 60 ? 8.608 16.96 8.522 1 96.96 60 LEU B CA 1
ATOM 1557 C C . LEU B 1 60 ? 7.298 17.714 8.728 1 96.96 60 LEU B C 1
ATOM 1559 O O . LEU B 1 60 ? 6.591 18.014 7.764 1 96.96 60 LEU B O 1
ATOM 1563 N N . LEU B 1 61 ? 7.031 18.147 9.868 1 97.99 61 LEU B N 1
ATOM 1564 C CA . LEU B 1 61 ? 5.727 18.611 10.33 1 97.99 61 LEU B CA 1
ATOM 1565 C C . LEU B 1 61 ? 5.448 20.026 9.836 1 97.99 61 LEU B C 1
ATOM 1567 O O . LEU B 1 61 ? 4.296 20.38 9.573 1 97.99 61 LEU B O 1
ATOM 1571 N N . GLU B 1 62 ? 6.458 20.835 9.756 1 97.46 62 GLU B N 1
ATOM 1572 C CA . GLU B 1 62 ? 6.248 22.183 9.238 1 97.46 62 GLU B CA 1
ATOM 1573 C C . GLU B 1 62 ? 5.75 22.149 7.796 1 97.46 62 GLU B C 1
ATOM 1575 O O . GLU B 1 62 ? 4.782 22.831 7.451 1 97.46 62 GLU B O 1
ATOM 1580 N N . GLU B 1 63 ? 6.417 21.363 7.051 1 97.3 63 GLU B N 1
ATOM 1581 C CA . GLU B 1 63 ? 5.98 21.223 5.665 1 97.3 63 GLU B CA 1
ATOM 1582 C C . GLU B 1 63 ? 4.602 20.573 5.584 1 97.3 63 GLU B C 1
ATOM 1584 O O . GLU B 1 63 ? 3.783 20.945 4.741 1 97.3 63 GLU B O 1
ATOM 1589 N N . ALA B 1 64 ? 4.287 19.607 6.406 1 97.74 64 ALA B N 1
ATOM 1590 C CA . ALA B 1 64 ? 2.971 18.974 6.458 1 97.74 64 ALA B CA 1
ATOM 1591 C C . ALA B 1 64 ? 1.879 20.001 6.738 1 97.74 64 ALA B C 1
ATOM 1593 O O . ALA B 1 64 ? 0.846 20.018 6.065 1 97.74 64 ALA B O 1
ATOM 1594 N N . SER B 1 65 ? 2.175 20.877 7.673 1 97.25 65 SER B N 1
ATOM 1595 C CA . SER B 1 65 ? 1.207 21.914 8.016 1 97.25 65 SER B CA 1
ATOM 1596 C C . SER B 1 65 ? 0.99 22.874 6.851 1 97.25 65 SER B C 1
ATOM 1598 O O . SER B 1 65 ? -0.137 23.306 6.598 1 97.25 65 SER B O 1
ATOM 1600 N N . GLU B 1 66 ? 2.082 23.194 6.191 1 96.67 66 GLU B N 1
ATOM 1601 C CA . GLU B 1 66 ? 1.982 24.077 5.032 1 96.67 66 GLU B CA 1
ATOM 1602 C C . GLU B 1 66 ? 1.104 23.464 3.945 1 96.67 66 GLU B C 1
ATOM 1604 O O . GLU B 1 66 ? 0.262 24.148 3.361 1 96.67 66 GLU B O 1
ATOM 1609 N N . ILE B 1 67 ? 1.25 22.204 3.689 1 96.69 67 ILE B N 1
ATOM 1610 C CA . ILE B 1 67 ? 0.476 21.493 2.676 1 96.69 67 ILE B CA 1
ATOM 1611 C C . ILE B 1 67 ? -0.993 21.444 3.09 1 96.69 67 ILE B C 1
ATOM 1613 O O . ILE B 1 67 ? -1.884 21.64 2.26 1 96.69 67 ILE B O 1
ATOM 1617 N N . PHE B 1 68 ? -1.235 21.231 4.317 1 97.11 68 PHE B N 1
ATOM 1618 C CA . PHE B 1 68 ? -2.6 21.186 4.828 1 97.11 68 PHE B CA 1
ATOM 1619 C C . PHE B 1 68 ? -3.299 22.524 4.623 1 97.11 68 PHE B C 1
ATOM 1621 O O . PHE B 1 68 ? -4.442 22.57 4.164 1 97.11 68 PHE B O 1
ATOM 1628 N N . GLU B 1 69 ? -2.574 23.5 4.952 1 94.08 69 GLU B N 1
ATOM 1629 C CA . GLU B 1 69 ? -3.141 24.837 4.815 1 94.08 69 GLU B CA 1
ATOM 1630 C C . GLU B 1 69 ? -3.381 25.187 3.349 1 94.08 69 GLU B C 1
ATOM 1632 O O . GLU B 1 69 ? -4.384 25.821 3.012 1 94.08 69 GLU B O 1
ATOM 1637 N N . LYS B 1 70 ? -2.446 24.798 2.551 1 92.42 70 LYS B N 1
ATOM 1638 C CA . LYS B 1 70 ? -2.622 25.001 1.116 1 92.42 70 LYS B CA 1
ATOM 1639 C C . LYS B 1 70 ? -3.86 24.269 0.605 1 92.42 70 LYS B C 1
ATOM 1641 O O . LYS B 1 70 ? -4.615 24.808 -0.207 1 92.42 70 LYS B O 1
ATOM 1646 N N . MET B 1 71 ? -4.124 23.062 0.979 1 93.88 71 MET B N 1
ATOM 1647 C CA . MET B 1 71 ? -5.295 22.274 0.604 1 93.88 71 MET B CA 1
ATOM 1648 C C . MET B 1 71 ? -6.583 23.004 0.971 1 93.88 71 MET B C 1
ATOM 1650 O O . MET B 1 71 ? -7.48 23.146 0.138 1 93.88 71 MET B O 1
ATOM 1654 N N . ASP B 1 72 ? -6.612 23.437 2.155 1 85.83 72 ASP B N 1
ATOM 1655 C CA . ASP B 1 72 ? -7.799 24.104 2.683 1 85.83 72 ASP B CA 1
ATOM 1656 C C . ASP B 1 72 ? -8.093 25.39 1.914 1 85.83 72 ASP B C 1
ATOM 1658 O O . ASP B 1 72 ? -9.253 25.787 1.778 1 85.83 72 ASP B O 1
ATOM 1662 N N . GLY B 1 73 ? -7.041 25.99 1.295 1 84.75 73 GLY B N 1
ATOM 1663 C CA . GLY B 1 73 ? -7.184 27.254 0.591 1 84.75 73 GLY B CA 1
ATOM 1664 C C . GLY B 1 73 ? -7.368 27.086 -0.906 1 84.75 73 GLY B C 1
ATOM 1665 O O . GLY B 1 73 ? -7.698 28.044 -1.607 1 84.75 73 GLY B O 1
ATOM 1666 N N . SER B 1 74 ? -7.198 25.874 -1.49 1 86.73 74 SER B N 1
ATOM 1667 C CA . SER B 1 74 ? -7.194 25.639 -2.93 1 86.73 74 SER B CA 1
ATOM 1668 C C . SER B 1 74 ? -8.564 25.18 -3.419 1 86.73 74 SER B C 1
ATOM 1670 O O . SER B 1 74 ? -8.748 24.917 -4.61 1 86.73 74 SER B O 1
ATOM 1672 N N . GLY B 1 75 ? -9.524 25.172 -2.528 1 85.45 75 GLY B N 1
ATOM 1673 C CA . GLY B 1 75 ? -10.833 24.659 -2.899 1 85.45 75 GLY B CA 1
ATOM 1674 C C . GLY B 1 75 ? -10.97 23.163 -2.683 1 85.45 75 GLY B C 1
ATOM 1675 O O . GLY B 1 75 ? -12.015 22.581 -2.982 1 85.45 75 GLY B O 1
ATOM 1676 N N . CYS B 1 76 ? -9.927 22.542 -2.359 1 90.16 76 CYS B N 1
ATOM 1677 C CA . CYS B 1 76 ? -9.971 21.146 -1.94 1 90.16 76 CYS B CA 1
ATOM 1678 C C . CYS B 1 76 ? -10.137 21.035 -0.429 1 90.16 76 CYS B C 1
ATOM 1680 O O . CYS B 1 76 ? -9.208 21.328 0.325 1 90.16 76 CYS B O 1
ATOM 1682 N N . SER B 1 77 ? -11.292 20.656 -0.001 1 93.21 77 SER B N 1
ATOM 1683 C CA . SER B 1 77 ? -11.563 20.597 1.432 1 93.21 77 SER B CA 1
ATOM 1684 C C . SER B 1 77 ? -11.084 19.28 2.032 1 93.21 77 SER B C 1
ATOM 1686 O O . SER B 1 77 ? -11.375 18.207 1.5 1 93.21 77 SER B O 1
ATOM 1688 N N . PRO B 1 78 ? -10.362 19.449 3.142 1 95.76 78 PRO B N 1
ATOM 1689 C CA . PRO B 1 78 ? -9.978 18.219 3.839 1 95.76 78 PRO B CA 1
ATOM 1690 C C . PRO B 1 78 ? -11.182 17.408 4.313 1 95.76 78 PRO B C 1
ATOM 1692 O O . PRO B 1 78 ? -12.234 17.978 4.613 1 95.76 78 PRO B O 1
ATOM 1695 N N . ASN B 1 79 ? -11.08 16.123 4.249 1 95.84 79 ASN B N 1
ATOM 1696 C CA . ASN B 1 79 ? -12.078 15.226 4.822 1 95.84 79 ASN B CA 1
ATOM 1697 C C . ASN B 1 79 ? -11.603 14.631 6.144 1 95.84 79 ASN B C 1
ATOM 1699 O O . ASN B 1 79 ? -10.593 15.067 6.7 1 95.84 79 ASN B O 1
ATOM 1703 N N . ASP B 1 80 ? -12.343 13.71 6.74 1 96.29 80 ASP B N 1
ATOM 1704 C CA . ASP B 1 80 ? -12.033 13.14 8.048 1 96.29 80 ASP B CA 1
ATOM 1705 C C . ASP B 1 80 ? -10.684 12.424 8.028 1 96.29 80 ASP B C 1
ATOM 1707 O O . ASP B 1 80 ? -9.912 12.518 8.984 1 96.29 80 ASP B O 1
ATOM 1711 N N . ARG B 1 81 ? -10.377 11.749 6.933 1 97.19 81 ARG B N 1
ATOM 1712 C CA . ARG B 1 81 ? -9.107 11.04 6.818 1 97.19 81 ARG B CA 1
ATOM 1713 C C . ARG B 1 81 ? -7.933 12.013 6.848 1 97.19 81 ARG B C 1
ATOM 1715 O O . ARG B 1 81 ? -6.916 11.747 7.492 1 97.19 81 ARG B O 1
ATOM 1722 N N . THR B 1 82 ? -8.091 13.135 6.157 1 97.66 82 THR B N 1
ATOM 1723 C CA . THR B 1 82 ? -7.039 14.143 6.086 1 97.66 82 THR B CA 1
ATOM 1724 C C . THR B 1 82 ? -6.767 14.739 7.464 1 97.66 82 THR B C 1
ATOM 1726 O O . THR B 1 82 ? -5.613 14.833 7.889 1 97.66 82 THR B O 1
ATOM 1729 N N . TYR B 1 83 ? -7.835 15.091 8.176 1 97.65 83 TYR B N 1
ATOM 1730 C CA . TYR B 1 83 ? -7.684 15.639 9.519 1 97.65 83 TYR B CA 1
ATOM 1731 C C . TYR B 1 83 ? -6.997 14.639 10.442 1 97.65 83 TYR B C 1
ATOM 1733 O O . TYR B 1 83 ? -6.047 14.987 11.147 1 97.65 83 TYR B O 1
ATOM 1741 N N . ASN B 1 84 ? -7.451 13.402 10.437 1 98.23 84 ASN B N 1
ATOM 1742 C CA . ASN B 1 84 ? -6.87 12.389 11.313 1 98.23 84 ASN B CA 1
ATOM 1743 C C . ASN B 1 84 ? -5.388 12.177 11.017 1 98.23 84 ASN B C 1
ATOM 1745 O O . ASN B 1 84 ? -4.592 11.968 11.934 1 98.23 84 ASN B O 1
ATOM 1749 N N . THR B 1 85 ? -5.086 12.281 9.76 1 98.11 85 THR B N 1
ATOM 1750 C CA . THR B 1 85 ? -3.704 12.06 9.348 1 98.11 85 THR B CA 1
ATOM 1751 C C . THR B 1 85 ? -2.788 13.131 9.933 1 98.11 85 THR B C 1
ATOM 1753 O O . THR B 1 85 ? -1.77 12.815 10.551 1 98.11 85 THR B O 1
ATOM 1756 N N . ILE B 1 86 ? -3.11 14.389 9.799 1 98.21 86 ILE B N 1
ATOM 1757 C CA . ILE B 1 86 ? -2.219 15.452 10.251 1 98.21 86 ILE B CA 1
ATOM 1758 C C . ILE B 1 86 ? -2.223 15.515 11.776 1 98.21 86 ILE B C 1
ATOM 1760 O O . ILE B 1 86 ? -1.182 15.741 12.398 1 98.21 86 ILE B O 1
ATOM 1764 N N . ILE B 1 87 ? -3.354 15.224 12.426 1 98.23 87 ILE B N 1
ATOM 1765 C CA . ILE B 1 87 ? -3.442 15.249 13.882 1 98.23 87 ILE B CA 1
ATOM 1766 C C . ILE B 1 87 ? -2.592 14.125 14.47 1 98.23 87 ILE B C 1
ATOM 1768 O O . ILE B 1 87 ? -1.815 14.347 15.401 1 98.23 87 ILE B O 1
ATOM 1772 N N . GLN B 1 88 ? -2.741 13.006 13.925 1 98.2 88 GLN B N 1
ATOM 1773 C CA . GLN B 1 88 ? -1.928 11.875 14.359 1 98.2 88 GLN B CA 1
ATOM 1774 C C . GLN B 1 88 ? -0.439 12.18 14.214 1 98.2 88 GLN B C 1
ATOM 1776 O O . GLN B 1 88 ? 0.348 11.907 15.122 1 98.2 88 GLN B O 1
ATOM 1781 N N . GLY B 1 89 ? -0.079 12.707 13.053 1 97.88 89 GLY B N 1
ATOM 1782 C CA . GLY B 1 89 ? 1.315 13.054 12.829 1 97.88 89 GLY B CA 1
ATOM 1783 C C . GLY B 1 89 ? 1.856 14.04 13.847 1 97.88 89 GLY B C 1
ATOM 1784 O O . GLY B 1 89 ? 2.959 13.861 14.368 1 97.88 89 GLY B O 1
ATOM 1785 N N . LEU B 1 90 ? 1.122 14.968 14.16 1 97.91 90 LEU B N 1
ATOM 1786 C CA . LEU B 1 90 ? 1.531 15.999 15.108 1 97.91 90 LEU B CA 1
ATOM 1787 C C . LEU B 1 90 ? 1.649 15.425 16.517 1 97.91 90 LEU B C 1
ATOM 1789 O O . LEU B 1 90 ? 2.624 15.695 17.221 1 97.91 90 LEU B O 1
ATOM 1793 N N . LEU B 1 91 ? 0.69 14.572 16.929 1 96.88 91 LEU B N 1
ATOM 1794 C CA . LEU B 1 91 ? 0.72 13.968 18.257 1 96.88 91 LEU B CA 1
ATOM 1795 C C . LEU B 1 91 ? 1.895 13.006 18.39 1 96.88 91 LEU B C 1
ATOM 1797 O O . LEU B 1 91 ? 2.524 12.928 19.448 1 96.88 91 LEU B O 1
ATOM 1801 N N . GLN B 1 92 ? 2.187 12.347 17.384 1 96.8 92 GLN B N 1
ATOM 1802 C CA . GLN B 1 92 ? 3.29 11.392 17.393 1 96.8 92 GLN B CA 1
ATOM 1803 C C . GLN B 1 92 ? 4.627 12.099 17.595 1 96.8 92 GLN B C 1
ATOM 1805 O O . GLN B 1 92 ? 5.564 11.519 18.148 1 96.8 92 GLN B O 1
ATOM 1810 N N . HIS B 1 93 ? 4.688 13.286 17.111 1 96.88 93 HIS B N 1
ATOM 1811 C CA . HIS B 1 93 ? 5.935 14.035 17.217 1 96.88 93 HIS B CA 1
ATOM 1812 C C . HIS B 1 93 ? 5.827 15.14 18.261 1 96.88 93 HIS B C 1
ATOM 1814 O O . HIS B 1 93 ? 6.533 16.148 18.181 1 96.88 93 HIS B O 1
ATOM 1820 N N . ASN B 1 94 ? 4.828 15.022 19.113 1 94.1 94 ASN B N 1
ATOM 1821 C CA . ASN B 1 94 ? 4.677 15.817 20.327 1 94.1 94 ASN B CA 1
ATOM 1822 C C . ASN B 1 94 ? 4.398 17.283 20.007 1 94.1 94 ASN B C 1
ATOM 1824 O O . ASN B 1 94 ? 4.838 18.175 20.734 1 94.1 94 ASN B O 1
ATOM 1828 N N . LYS B 1 95 ? 3.804 17.515 18.855 1 96.2 95 LYS B N 1
ATOM 1829 C CA . LYS B 1 95 ? 3.273 18.843 18.56 1 96.2 95 LYS B CA 1
ATOM 1830 C C . LYS B 1 95 ? 1.822 18.968 19.014 1 96.2 95 LYS B C 1
ATOM 1832 O O . LYS B 1 95 ? 0.932 19.225 18.201 1 96.2 95 LYS B O 1
ATOM 1837 N N . THR B 1 96 ? 1.673 18.962 20.313 1 95.81 96 THR B N 1
ATOM 1838 C CA . THR B 1 96 ? 0.378 18.768 20.955 1 95.81 96 THR B CA 1
ATOM 1839 C C . THR B 1 96 ? -0.531 19.97 20.712 1 95.81 96 THR B C 1
ATOM 1841 O O . THR B 1 96 ? -1.694 19.809 20.336 1 95.81 96 THR B O 1
ATOM 1844 N N . LEU B 1 97 ? -0.04 21.167 20.896 1 93.96 97 LEU B N 1
ATOM 1845 C CA . LEU B 1 97 ? -0.869 22.363 20.787 1 93.96 97 LEU B CA 1
ATOM 1846 C C . LEU B 1 97 ? -1.406 22.524 19.369 1 93.96 97 LEU B C 1
ATOM 1848 O O . LEU B 1 97 ? -2.588 22.823 19.178 1 93.96 97 LEU B O 1
ATOM 1852 N N . LYS B 1 98 ? -0.572 22.321 18.414 1 96.24 98 LYS B N 1
ATOM 1853 C CA . LYS B 1 98 ? -1.005 22.392 17.022 1 96.24 98 LYS B CA 1
ATOM 1854 C C . LYS B 1 98 ? -2.015 21.294 16.703 1 96.24 98 LYS B C 1
ATOM 1856 O O . LYS B 1 98 ? -2.989 21.528 15.985 1 96.24 98 LYS B O 1
ATOM 1861 N N . ALA B 1 99 ? -1.809 20.138 17.213 1 97.16 99 ALA B N 1
ATOM 1862 C CA . ALA B 1 99 ? -2.738 19.026 17.025 1 97.16 99 ALA B CA 1
ATOM 1863 C C . ALA B 1 99 ? -4.121 19.369 17.572 1 97.16 99 ALA B C 1
ATOM 1865 O O . ALA B 1 99 ? -5.136 19.093 16.928 1 97.16 99 ALA B O 1
ATOM 1866 N N . ILE B 1 100 ? -4.131 19.956 18.719 1 95.8 100 ILE B N 1
ATOM 1867 C CA . ILE B 1 100 ? -5.386 20.31 19.373 1 95.8 100 ILE B CA 1
ATOM 1868 C C . ILE B 1 100 ? -6.131 21.346 18.533 1 95.8 100 ILE B C 1
ATOM 1870 O O . ILE B 1 100 ? -7.356 21.286 18.406 1 95.8 100 ILE B O 1
ATOM 1874 N N . LYS B 1 101 ? -5.375 22.263 18.012 1 95.4 101 LYS B N 1
ATOM 1875 C CA . LYS B 1 101 ? -5.981 23.267 17.142 1 95.4 101 LYS B CA 1
ATOM 1876 C C . LYS B 1 101 ? -6.691 22.614 15.96 1 95.4 101 LYS B C 1
ATOM 1878 O O . LYS B 1 101 ? -7.833 22.957 15.649 1 95.4 101 LYS B O 1
ATOM 1883 N N . TYR B 1 102 ? -6.08 21.674 15.262 1 96.6 102 TYR B N 1
ATOM 1884 C CA . TYR B 1 102 ? -6.682 20.983 14.127 1 96.6 102 TYR B CA 1
ATOM 1885 C C . TYR B 1 102 ? -7.853 20.116 14.575 1 96.6 102 TYR B C 1
ATOM 1887 O O . TYR B 1 102 ? -8.837 19.967 13.846 1 96.6 102 TYR B O 1
ATOM 1895 N N . LEU B 1 103 ? -7.752 19.563 15.769 1 97.3 103 LEU B N 1
ATOM 1896 C CA . LEU B 1 103 ? -8.838 18.766 16.327 1 97.3 103 LEU B CA 1
ATOM 1897 C C . LEU B 1 103 ? -10.089 19.616 16.525 1 97.3 103 LEU B C 1
ATOM 1899 O O . LEU B 1 103 ? -11.199 19.175 16.217 1 97.3 103 LEU B O 1
ATOM 1903 N N . GLU B 1 104 ? -9.888 20.772 17.004 1 94.97 104 GLU B N 1
ATOM 1904 C CA . GLU B 1 104 ? -11 21.698 17.198 1 94.97 104 GLU B CA 1
ATOM 1905 C C . GLU B 1 104 ? -11.679 22.03 15.873 1 94.97 104 GLU B C 1
ATOM 1907 O O . GLU B 1 104 ? -12.907 21.995 15.772 1 94.97 104 GLU B O 1
ATOM 1912 N N . ILE B 1 105 ? -10.896 22.344 14.918 1 94.92 105 ILE B N 1
ATOM 1913 C CA . ILE B 1 105 ? -11.429 22.67 13.6 1 94.92 105 ILE B CA 1
ATOM 1914 C C . ILE B 1 105 ? -12.184 21.468 13.037 1 94.92 105 ILE B C 1
ATOM 1916 O O . ILE B 1 105 ? -13.277 21.616 12.486 1 94.92 105 ILE B O 1
ATOM 1920 N N . MET B 1 106 ? -11.586 20.303 13.118 1 95.98 106 MET B N 1
ATOM 1921 C CA . MET B 1 106 ? -12.186 19.064 12.633 1 95.98 106 MET B CA 1
ATOM 1922 C C . MET B 1 106 ? -13.586 18.874 13.207 1 95.98 106 MET B C 1
ATOM 1924 O O . MET B 1 106 ? -14.534 18.608 12.467 1 95.98 106 MET B O 1
ATOM 1928 N N . VAL B 1 107 ? -13.789 19.046 14.482 1 95.18 107 VAL B N 1
ATOM 1929 C CA . VAL B 1 107 ? -15.067 18.881 15.167 1 95.18 107 VAL B CA 1
ATOM 1930 C C . VAL B 1 107 ? -16.046 19.956 14.7 1 95.18 107 VAL B C 1
ATOM 1932 O O . VAL B 1 107 ? -17.225 19.674 14.473 1 95.18 107 VAL B O 1
ATOM 1935 N N . ASP B 1 108 ? -15.546 21.143 14.581 1 94.72 108 ASP B N 1
ATOM 1936 C CA . ASP B 1 108 ? -16.38 22.253 14.129 1 94.72 108 ASP B CA 1
ATOM 1937 C C . ASP B 1 108 ? -16.93 21.992 12.729 1 94.72 108 ASP B C 1
ATOM 1939 O O . ASP B 1 108 ? -18.035 22.428 12.4 1 94.72 108 ASP B O 1
ATOM 1943 N N . LYS B 1 109 ? -16.16 21.305 11.943 1 94.73 109 LYS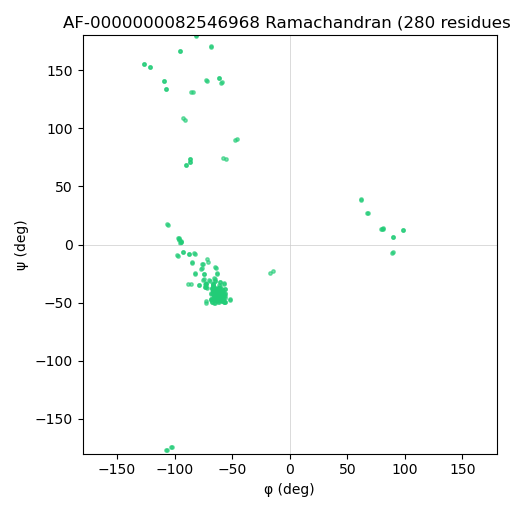 B N 1
ATOM 1944 C CA . LYS B 1 109 ? -16.567 20.992 10.576 1 94.73 109 LYS B CA 1
ATOM 1945 C C . LYS B 1 109 ? -17.48 19.77 10.541 1 94.73 109 LYS B C 1
ATOM 1947 O O . LYS B 1 109 ? -17.983 19.395 9.48 1 94.73 109 LYS B O 1
ATOM 1952 N N . GLY B 1 110 ? -17.65 19.065 11.692 1 94.93 110 GLY B N 1
ATOM 1953 C CA . GLY B 1 110 ? -18.591 17.963 11.809 1 94.93 110 GLY B CA 1
ATOM 1954 C C . GLY B 1 110 ? -17.938 16.602 11.657 1 94.93 110 GLY B C 1
ATOM 1955 O O . GLY B 1 110 ? -18.622 15.6 11.44 1 94.93 110 GLY B O 1
ATOM 1956 N N . PHE B 1 111 ? -16.625 16.548 11.695 1 96.28 111 PHE B N 1
ATOM 1957 C CA . PHE B 1 111 ? -15.91 15.282 11.59 1 96.28 111 PHE B CA 1
ATOM 1958 C C . PHE B 1 111 ? -15.58 14.731 12.972 1 96.28 111 PHE B C 1
ATOM 1960 O O . PHE B 1 111 ? -15.641 15.457 13.967 1 96.28 111 PHE B O 1
ATOM 1967 N N . SER B 1 112 ? -15.17 13.417 12.991 1 95.52 112 SER B N 1
ATOM 1968 C CA . SER B 1 112 ? -14.808 12.754 14.24 1 95.52 112 SER B CA 1
ATOM 1969 C C . SER B 1 112 ? -13.422 12.123 14.15 1 95.52 112 SER B C 1
ATOM 1971 O O . SER B 1 112 ? -12.972 11.754 13.063 1 95.52 112 SER B O 1
ATOM 1973 N N . ALA B 1 113 ? -12.809 11.961 15.328 1 95.54 113 ALA B N 1
ATOM 1974 C CA . ALA B 1 113 ? -11.524 11.274 15.43 1 95.54 113 ALA B CA 1
ATOM 1975 C C . ALA B 1 113 ? -11.687 9.772 15.216 1 95.54 113 ALA B C 1
ATOM 1977 O O . ALA B 1 113 ? -12.66 9.174 15.68 1 95.54 113 ALA B O 1
ATOM 1978 N N . ASN B 1 114 ? -10.736 9.202 14.542 1 96.16 114 ASN B N 1
ATOM 1979 C CA . ASN B 1 114 ? -10.739 7.746 14.447 1 96.16 114 ASN B CA 1
ATOM 1980 C C . ASN B 1 114 ? -10.128 7.102 15.688 1 96.16 114 ASN B C 1
ATOM 1982 O O . ASN B 1 114 ? -9.728 7.8 16.622 1 96.16 114 ASN B O 1
ATOM 1986 N N . ALA B 1 115 ? -10.073 5.788 15.747 1 95.81 115 ALA B N 1
ATOM 1987 C CA . ALA B 1 115 ? -9.674 5.039 16.936 1 95.81 115 ALA B CA 1
ATOM 1988 C C . ALA B 1 115 ? -8.243 5.38 17.343 1 95.81 115 ALA B C 1
ATOM 1990 O O . ALA B 1 115 ? -7.943 5.503 18.533 1 95.81 115 ALA B O 1
ATOM 1991 N N . THR B 1 116 ? -7.4 5.577 16.424 1 96.54 116 THR B N 1
ATOM 1992 C CA . THR B 1 116 ? -6 5.868 16.712 1 96.54 116 THR B CA 1
ATOM 1993 C C . THR B 1 116 ? -5.856 7.237 17.369 1 96.54 116 THR B C 1
ATOM 1995 O O . THR B 1 116 ? -5.203 7.367 18.407 1 96.54 116 THR B O 1
ATOM 1998 N N . VAL B 1 117 ? -6.478 8.225 16.753 1 96.67 117 VAL B N 1
ATOM 1999 C CA . VAL B 1 117 ? -6.405 9.58 17.289 1 96.67 117 VAL B CA 1
ATOM 2000 C C . VAL B 1 117 ? -7.077 9.631 18.66 1 96.67 117 VAL B C 1
ATOM 2002 O O . VAL B 1 117 ? -6.558 10.251 19.59 1 96.67 117 VAL B O 1
ATOM 2005 N N . ALA B 1 118 ? -8.203 8.936 18.771 1 95.61 118 ALA B N 1
ATOM 2006 C CA . ALA B 1 118 ? -8.89 8.878 20.058 1 95.61 118 ALA B CA 1
ATOM 2007 C C . ALA B 1 118 ? -7.985 8.292 21.137 1 95.61 118 ALA B C 1
ATOM 2009 O O . ALA B 1 118 ? -7.928 8.807 22.256 1 95.61 118 ALA B O 1
ATOM 2010 N N . SER B 1 119 ? -7.316 7.272 20.787 1 96.4 119 SER B N 1
ATOM 2011 C CA . SER B 1 119 ? -6.409 6.642 21.741 1 96.4 119 SER B CA 1
ATOM 2012 C C . SER B 1 119 ? -5.287 7.591 22.146 1 96.4 119 SER B C 1
ATOM 2014 O O . SER B 1 119 ? -4.906 7.647 23.317 1 96.4 119 SER B O 1
ATOM 2016 N N . MET B 1 120 ? -4.76 8.272 21.23 1 95.53 120 MET B N 1
ATOM 2017 C CA . MET B 1 120 ? -3.682 9.215 21.516 1 95.53 120 MET B CA 1
ATOM 2018 C C . MET B 1 120 ? -4.181 10.363 22.387 1 95.53 120 MET B C 1
ATOM 2020 O O . MET B 1 120 ? -3.456 10.849 23.257 1 95.53 120 MET B O 1
ATOM 2024 N N . VAL B 1 121 ? -5.375 10.819 22.187 1 94.12 121 VAL B N 1
ATOM 2025 C CA . VAL B 1 121 ? -6.005 11.856 22.997 1 94.12 121 VAL B CA 1
ATOM 2026 C C . VAL B 1 121 ? -6.185 11.357 24.429 1 94.12 121 VAL B C 1
ATOM 2028 O O . VAL B 1 121 ? -5.927 12.091 25.386 1 94.12 121 VAL B O 1
ATOM 2031 N N . PHE B 1 122 ? -6.533 10.146 24.527 1 94.39 122 PHE B N 1
ATOM 2032 C CA . PHE B 1 122 ? -6.639 9.547 25.852 1 94.39 122 PHE B CA 1
ATOM 2033 C C . PHE B 1 122 ? -5.29 9.557 26.56 1 94.39 122 PHE B C 1
ATOM 2035 O O . PHE B 1 122 ? -5.207 9.892 27.744 1 94.39 122 PHE B O 1
ATOM 2042 N N . ASP B 1 123 ? -4.324 9.144 25.893 1 93.96 123 ASP B N 1
ATOM 2043 C CA . ASP B 1 123 ? -2.978 9.163 26.459 1 93.96 123 ASP B CA 1
ATOM 2044 C C . ASP B 1 123 ? -2.589 10.57 26.904 1 93.96 123 ASP B C 1
ATOM 2046 O O . ASP B 1 123 ? -1.952 10.744 27.945 1 93.96 123 ASP B O 1
ATOM 2050 N N . LEU B 1 124 ? -2.9 11.523 26.136 1 92.47 124 LEU B N 1
ATOM 2051 C CA . LEU B 1 124 ? -2.6 12.917 26.447 1 92.47 124 LEU B CA 1
ATOM 2052 C C . LEU B 1 124 ? -3.334 13.363 27.707 1 92.47 124 LEU B C 1
ATOM 2054 O O . LEU B 1 124 ? -2.748 14.016 28.573 1 92.47 124 LEU B O 1
ATOM 2058 N N . LEU B 1 125 ? -4.573 13.025 27.888 1 91.2 125 LEU B N 1
ATOM 2059 C CA . LEU B 1 125 ? -5.378 13.356 29.059 1 91.2 125 LEU B CA 1
ATOM 2060 C C . LEU B 1 125 ? -4.792 12.725 30.318 1 91.2 125 LEU B C 1
ATOM 2062 O O . LEU B 1 125 ? -4.765 13.355 31.378 1 91.2 125 LEU B O 1
ATOM 2066 N N . SER B 1 126 ? -4.313 11.554 30.15 1 91.35 126 SER B N 1
ATOM 2067 C CA . SER B 1 126 ? -3.779 10.82 31.293 1 91.35 126 SER B CA 1
ATOM 2068 C C . SER B 1 126 ? -2.425 11.376 31.723 1 91.35 126 SER B C 1
ATOM 2070 O O . SER B 1 126 ? -2.044 11.26 32.89 1 91.35 126 SER B O 1
ATOM 2072 N N . SER B 1 127 ? -1.772 11.976 30.796 1 89.67 127 SER B N 1
ATOM 2073 C CA . SER B 1 127 ? -0.419 12.449 31.07 1 89.67 127 SER B CA 1
ATOM 2074 C C . SER B 1 127 ? -0.436 13.828 31.719 1 89.67 127 SER B C 1
ATOM 2076 O O . SER B 1 127 ? 0.573 14.274 32.27 1 89.67 127 SER B O 1
ATOM 2078 N N . ASN B 1 128 ? -1.52 14.557 31.707 1 81.59 128 ASN B N 1
ATOM 2079 C CA . ASN B 1 128 ? -1.696 15.876 32.304 1 81.59 128 ASN B CA 1
ATOM 2080 C C . ASN B 1 128 ? -0.754 16.903 31.684 1 81.59 128 ASN B C 1
ATOM 2082 O O . ASN B 1 128 ? -0.203 17.751 32.388 1 81.59 128 ASN B O 1
ATOM 2086 N N . GLN B 1 129 ? -0.588 16.763 30.392 1 85.13 129 GLN B N 1
ATOM 2087 C CA . GLN B 1 129 ? 0.339 17.636 29.681 1 85.13 129 GLN B CA 1
ATOM 2088 C C . GLN B 1 129 ? -0.377 18.863 29.124 1 85.13 129 GLN B C 1
ATOM 2090 O O . GLN B 1 129 ? 0.26 19.766 28.579 1 85.13 129 GLN B O 1
ATOM 2095 N N . VAL B 1 130 ? -1.678 18.852 29.258 1 87.54 130 VAL B N 1
ATOM 2096 C CA . VAL B 1 130 ? -2.43 19.958 28.673 1 87.54 130 VAL B CA 1
ATOM 2097 C C . VAL B 1 130 ? -3.229 20.672 29.761 1 87.54 130 VAL B C 1
ATOM 2099 O O . VAL B 1 130 ? -3.535 20.086 30.802 1 87.54 130 VAL B O 1
ATOM 2102 N N . ASP B 1 131 ? -3.476 21.958 29.503 1 88.9 131 ASP B N 1
ATOM 2103 C CA . ASP B 1 131 ? -4.176 22.757 30.505 1 88.9 131 ASP B CA 1
ATOM 2104 C C . ASP B 1 131 ? -5.627 22.304 30.653 1 88.9 131 ASP B C 1
ATOM 2106 O O . ASP B 1 131 ? -6.101 21.464 29.886 1 88.9 131 ASP B O 1
ATOM 2110 N N . LYS B 1 132 ? -6.309 22.813 31.655 1 89.16 132 LYS B N 1
ATOM 2111 C CA . LYS B 1 132 ? -7.645 22.376 32.049 1 89.16 132 LYS B CA 1
ATOM 2112 C C . LYS B 1 132 ? -8.659 22.641 30.94 1 89.16 132 LYS B C 1
ATOM 2114 O O . LYS B 1 132 ? -9.543 21.819 30.6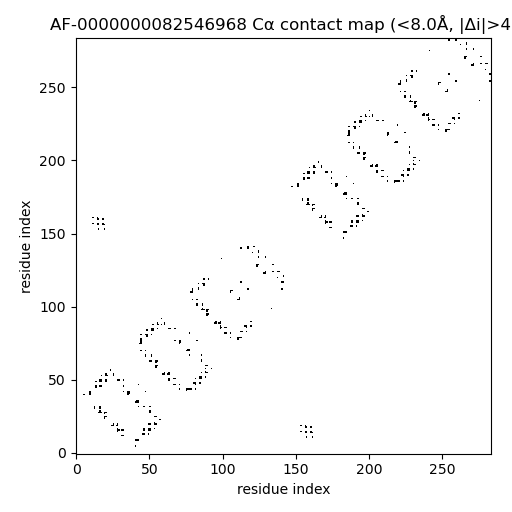9 1 89.16 132 LYS B O 1
ATOM 2119 N N . ASN B 1 133 ? -8.557 23.797 30.359 1 88.86 133 ASN B N 1
ATOM 2120 C CA . ASN B 1 133 ? -9.485 24.116 29.279 1 88.86 133 ASN B CA 1
ATOM 2121 C C . ASN B 1 133 ? -9.383 23.109 28.137 1 88.86 133 ASN B C 1
ATOM 2123 O O . ASN B 1 133 ? -10.4 22.679 27.59 1 88.86 133 ASN B O 1
ATOM 2127 N N . ILE B 1 134 ? -8.14 22.785 27.834 1 89.49 134 ILE B N 1
ATOM 2128 C CA . ILE B 1 134 ? -7.888 21.818 26.771 1 89.49 134 ILE B CA 1
ATOM 2129 C C . ILE B 1 134 ? -8.381 20.438 27.2 1 89.49 134 ILE B C 1
ATOM 2131 O O . ILE B 1 134 ? -8.974 19.708 26.403 1 89.49 134 ILE B O 1
ATOM 2135 N N . GLN B 1 135 ? -8.209 20.153 28.444 1 90.71 135 GLN B N 1
ATOM 2136 C CA . GLN B 1 135 ? -8.684 18.875 28.965 1 90.71 135 GLN B CA 1
ATOM 2137 C C . GLN B 1 135 ? -10.197 18.749 28.816 1 90.71 135 GLN B C 1
ATOM 2139 O O . GLN B 1 135 ? -10.702 17.694 28.424 1 90.71 135 GLN B O 1
ATOM 2144 N N . GLU B 1 136 ? -10.812 19.788 29.131 1 90.62 136 GLU B N 1
ATOM 2145 C CA . GLU B 1 136 ? -12.268 19.783 29.032 1 90.62 136 GLU B CA 1
ATOM 2146 C C . GLU B 1 136 ? -12.723 19.551 27.594 1 90.62 136 GLU B C 1
ATOM 2148 O O . GLU B 1 136 ? -13.667 18.797 27.35 1 90.62 136 GLU B O 1
ATOM 2153 N N . PHE B 1 137 ? -12.134 20.262 26.724 1 90.7 137 PHE B N 1
ATOM 2154 C CA . PHE B 1 137 ? -12.455 20.081 25.313 1 90.7 137 PHE B CA 1
ATOM 2155 C C . PHE B 1 137 ? -12.232 18.634 24.889 1 90.7 137 PHE B C 1
ATOM 2157 O O . PHE B 1 137 ? -13.1 18.027 24.258 1 90.7 137 PHE B O 1
ATOM 2164 N N . LEU B 1 138 ? -11.084 18.058 25.282 1 91.83 138 LEU B N 1
ATOM 2165 C CA . LEU B 1 138 ? -10.696 16.711 24.878 1 91.83 138 LEU B CA 1
ATOM 2166 C C . LEU B 1 138 ? -11.631 15.671 25.486 1 91.83 138 LEU B C 1
ATOM 2168 O O . LEU B 1 138 ? -11.917 14.647 24.861 1 91.83 138 LEU B O 1
ATOM 2172 N N . GLN B 1 139 ? -12.092 15.95 26.656 1 89.29 139 GLN B N 1
ATOM 2173 C CA . GLN B 1 139 ? -13.006 15.032 27.328 1 89.29 139 GLN B CA 1
ATOM 2174 C C . GLN B 1 139 ? -14.329 14.924 26.577 1 89.29 139 GLN B C 1
ATOM 2176 O O . GLN B 1 139 ? -14.96 13.865 26.568 1 89.29 139 GLN B 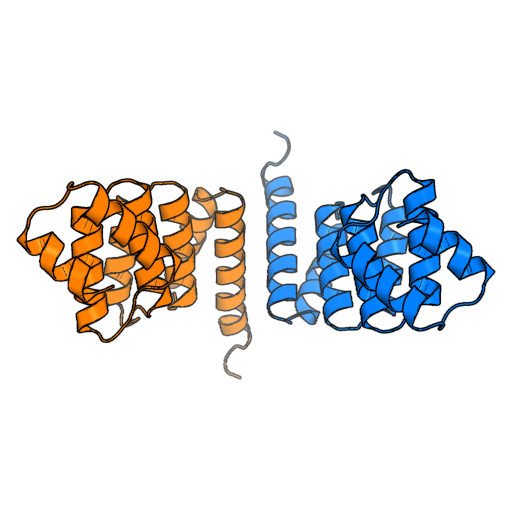O 1
ATOM 2181 N N . LYS B 1 140 ? -14.647 15.962 25.93 1 86.6 140 LYS B N 1
ATOM 2182 C CA . LYS B 1 140 ? -15.894 15.968 25.172 1 86.6 140 LYS B CA 1
ATOM 2183 C C . LYS B 1 140 ? -15.749 15.188 23.868 1 86.6 140 LYS B C 1
ATOM 2185 O O . LYS B 1 140 ? -16.747 14.833 23.236 1 86.6 140 LYS B O 1
ATOM 2190 N N . LEU B 1 141 ? -14.572 15.038 23.465 1 85.29 141 LEU B N 1
ATOM 2191 C CA . LEU B 1 141 ? -14.312 14.35 22.205 1 85.29 141 LEU B CA 1
ATOM 2192 C C . LEU B 1 141 ? -14.334 12.837 22.397 1 85.29 141 LEU B C 1
ATOM 2194 O O . LEU B 1 141 ? -14.498 12.087 21.432 1 85.29 141 LEU B O 1
ATOM 2198 N N . VAL B 1 142 ? -14.087 12.391 23.585 1 74.31 142 VAL B N 1
ATOM 2199 C CA . VAL B 1 142 ? -14.042 10.96 23.863 1 74.31 142 VAL B CA 1
ATOM 2200 C C . VAL B 1 142 ? -15.253 10.558 24.702 1 74.31 142 VAL B C 1
ATOM 2202 O O . VAL B 1 142 ? -15.801 11.377 25.444 1 74.31 142 VAL B O 1
#

Sequence (284 aa):
MEDKSLGNNIVIYSILIDGLCNVGNLTVARELFYSLPAKGLQPNVRTYTIMLKGLCKEGLLEEASEIFEKMDGSGCSPNDRTYNTIIQGLLQHNKTLKAIKYLEIMVDKGFSANATVASMVFDLLSSNQVDKNIQEFLQKLVMEDKSLGNNIVIYSILIDGLCNVGNLTVARELFYSLPAKGLQPNVRTYTIMLKGLCKEGLLEEASEIFEKMDGSGCSPNDRTYNTIIQGLLQHNKTLKAIKYLEIMVDKGFSANATVASMVFDLLSSNQVDKNIQEFLQKLV

Organism: Quercus lobata (NCBI:txid97700)